Protein AF-A0A167JM22-F1 (afdb_monomer_lite)

Secondary structure (DSSP, 8-state):
---SSSSSS-S-------TTS----------------------HHHHHHHHHHTT--HHHHHHHHHHHHHHHHHHHHHHHHHHHHHHHHHHHHHHHHHHHHHHHHHHHHHHHHHHHHHHHHHHHHHHHHHHHHHHHHHHHHHHHHHHHHHHHHHHHHHHHHHHHHHHHHHHHHHHHHHHHHHHHHHHHHHHHHHHHHHHHHHHHHHHHHHH-

Sequence (212 aa):
MSIALNRLARGSSRFIRSSQLLKCVQHSSTLTSPIRVPMPYFDADRFIAGLGKEGFSAQQAQAVIDALEDVVTESTINVTGSLVSRAEQEDAREFAKLKSEIQITEKRDVEEAKLANERLKSELDKLRKSLQEDIVRSQAGVRLDLNLEKGRIRDELVGHHEKLSATDEKIEGEVLELRRHMKEIKLQILQYMIGTITGAGTLILGYVHFLH

Radius of gyration: 66.11 Å; chains: 1; bounding box: 109×33×204 Å

InterPro domains:
  IPR024461 Coiled-coil domain-containing protein 90-like [PF07798] (42-210)
  IPR024461 Coiled-coil domain-containing protein 90-like [PTHR14360] (40-210)

Organism: Phycomyces blakesleeanus (strain ATCC 8743b / DSM 1359 / FGSC 10004 / NBRC 33097 / NRRL 1555) (NCBI:txid763407)

Foldseek 3Di:
DDDPDPPPPDDDPPPPPVVPPPPDPPPPVPPPPPPPPPPPDDDLVVQLVVVVVVPDDSVRSVVVVVVVCVVVVVVVCVVVVVVVVVVVVVVVVVVVVVVVVVVVVVVVVVVVVVVVVVVVVVVVVVVVVVVVVVVVVVVVVVVVVVVVVVVVVVVVVVVVVVVVVVVVVVVVVVVVVVVVVVVVVVVVVVVVVVVVVVVVVVVVVVVVVVVD

Structure (mmCIF, N/CA/C/O backbone):
data_AF-A0A167JM22-F1
#
_entry.id   AF-A0A167JM22-F1
#
loop_
_atom_site.group_PDB
_atom_site.id
_atom_site.type_symbol
_atom_site.label_atom_id
_atom_site.label_alt_id
_atom_site.label_comp_id
_atom_site.label_asym_id
_atom_site.label_entity_id
_atom_site.label_seq_id
_atom_site.pdbx_PDB_ins_code
_atom_site.Cartn_x
_atom_site.Cartn_y
_atom_site.Cartn_z
_atom_site.occupancy
_atom_site.B_iso_or_equiv
_atom_site.auth_seq_id
_atom_site.auth_comp_id
_atom_site.auth_asym_id
_atom_site.auth_atom_id
_atom_site.pdbx_PDB_model_num
ATOM 1 N N . MET A 1 1 ? -15.271 -21.870 -14.513 1.00 46.56 1 MET A N 1
ATOM 2 C CA . MET A 1 1 ? -14.465 -20.884 -13.755 1.00 46.56 1 MET A CA 1
ATOM 3 C C . MET A 1 1 ? -15.210 -20.347 -12.516 1.00 46.56 1 MET A C 1
ATOM 5 O O . MET A 1 1 ? -15.114 -19.169 -12.222 1.00 46.56 1 MET A O 1
ATOM 9 N N . SER A 1 2 ? -15.903 -21.199 -11.742 1.00 45.16 2 SER A N 1
ATOM 10 C CA . SER A 1 2 ? -16.678 -20.762 -10.558 1.00 45.16 2 SER A CA 1
ATOM 11 C C . SER A 1 2 ? -16.739 -21.851 -9.484 1.00 45.16 2 SER A C 1
ATOM 13 O O . SER A 1 2 ? -17.770 -22.492 -9.341 1.00 45.16 2 SER A O 1
ATOM 15 N N . ILE A 1 3 ? -15.646 -22.113 -8.754 1.00 48.03 3 ILE A N 1
ATOM 16 C CA . ILE A 1 3 ? -15.688 -22.971 -7.539 1.00 48.03 3 ILE A CA 1
ATOM 17 C C . ILE A 1 3 ? -14.869 -22.380 -6.360 1.00 48.03 3 ILE A C 1
ATOM 19 O O . ILE A 1 3 ? -14.908 -22.891 -5.247 1.00 48.03 3 ILE A O 1
ATOM 23 N N . ALA A 1 4 ? -14.196 -21.236 -6.517 1.00 51.62 4 ALA A N 1
ATOM 24 C CA . ALA A 1 4 ? -13.244 -20.735 -5.514 1.00 51.62 4 ALA A CA 1
ATOM 25 C C . ALA A 1 4 ? -13.727 -19.520 -4.690 1.00 51.62 4 ALA A C 1
ATOM 27 O O . ALA A 1 4 ? -12.933 -18.631 -4.410 1.00 51.62 4 ALA A O 1
ATOM 28 N N . LEU A 1 5 ? -15.007 -19.447 -4.295 1.00 47.44 5 LEU A N 1
ATOM 29 C CA . LEU A 1 5 ? -15.523 -18.279 -3.547 1.00 47.44 5 LEU A CA 1
ATOM 30 C C . LEU A 1 5 ? -16.316 -18.589 -2.268 1.00 47.44 5 LEU A C 1
A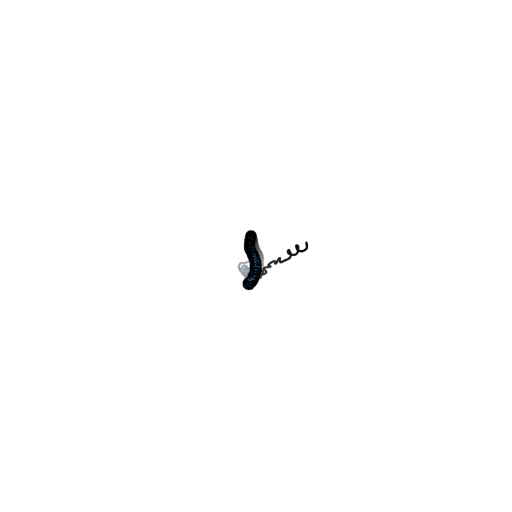TOM 32 O O . LEU A 1 5 ? -16.893 -17.680 -1.689 1.00 47.44 5 LEU A O 1
ATOM 36 N N . ASN A 1 6 ? -16.305 -19.833 -1.768 1.00 45.41 6 ASN A N 1
ATOM 37 C CA . ASN A 1 6 ? -17.090 -20.188 -0.571 1.00 45.41 6 ASN A CA 1
ATOM 38 C C . ASN A 1 6 ? -16.308 -20.878 0.563 1.00 45.41 6 ASN A C 1
ATOM 40 O O . ASN A 1 6 ? -16.885 -21.559 1.408 1.00 45.41 6 ASN A O 1
ATOM 44 N N . ARG A 1 7 ? -14.979 -20.707 0.612 1.00 47.34 7 ARG A N 1
ATOM 45 C CA . ARG A 1 7 ? -14.111 -21.288 1.659 1.00 47.34 7 ARG A CA 1
ATOM 46 C C . ARG A 1 7 ? -13.306 -20.255 2.455 1.00 47.34 7 ARG A C 1
ATOM 48 O O . ARG A 1 7 ? -12.192 -20.543 2.867 1.00 47.34 7 ARG A O 1
ATOM 55 N N . LEU A 1 8 ? -13.875 -19.079 2.728 1.00 44.25 8 LEU A N 1
ATOM 56 C CA . LEU A 1 8 ? -13.258 -18.110 3.649 1.00 44.25 8 LEU A CA 1
ATOM 57 C C . LEU A 1 8 ? -14.240 -17.519 4.679 1.00 44.25 8 LEU A C 1
ATOM 59 O O . LEU A 1 8 ? -14.079 -16.392 5.122 1.00 44.25 8 LEU A O 1
ATOM 63 N N . ALA A 1 9 ? -15.255 -18.291 5.077 1.00 46.94 9 ALA A N 1
ATOM 64 C CA . ALA A 1 9 ? -16.187 -17.937 6.159 1.00 46.94 9 ALA A CA 1
ATOM 65 C C . ALA A 1 9 ? -16.211 -18.986 7.291 1.00 46.94 9 ALA A C 1
ATOM 67 O O . ALA A 1 9 ? -17.193 -19.125 8.014 1.00 46.94 9 ALA A O 1
ATOM 68 N N . ARG A 1 10 ? -15.136 -19.770 7.437 1.00 51.47 10 ARG A N 1
ATOM 69 C CA . ARG A 1 10 ? -14.947 -20.703 8.559 1.00 51.47 10 ARG A CA 1
ATOM 70 C C . ARG A 1 10 ? -13.509 -20.620 9.033 1.00 51.47 10 ARG A C 1
ATOM 72 O O . ARG A 1 10 ? -12.661 -21.403 8.626 1.00 51.47 10 ARG A O 1
ATOM 79 N N . GLY A 1 11 ? -13.231 -19.629 9.861 1.00 42.69 11 GLY A N 1
ATOM 80 C CA . GLY A 1 11 ? -11.904 -19.451 10.417 1.00 42.69 11 GLY A CA 1
ATOM 81 C C . GLY A 1 11 ? -11.941 -18.493 11.583 1.00 42.69 11 GLY A C 1
ATOM 82 O O . GLY A 1 11 ? -11.939 -17.287 11.394 1.00 42.69 11 GLY A O 1
ATOM 83 N N . SER A 1 12 ? -11.906 -19.062 12.785 1.00 47.78 12 SER A N 1
ATOM 84 C CA . SER A 1 12 ? -11.475 -18.376 13.999 1.00 47.78 12 SER A CA 1
ATOM 85 C C . SER A 1 12 ? -12.480 -17.401 14.626 1.00 47.78 12 SER A C 1
ATOM 87 O O . SER A 1 12 ? -12.132 -16.273 14.965 1.00 47.78 12 SER A O 1
ATOM 89 N N . SER A 1 13 ? -13.666 -17.915 14.977 1.00 45.12 13 SER A N 1
ATOM 90 C CA . SER A 1 13 ? -14.293 -17.524 16.248 1.00 45.12 13 SER A CA 1
ATOM 91 C C . SER A 1 13 ? -13.409 -18.056 17.385 1.00 45.12 13 SER A C 1
ATOM 93 O O . SER A 1 13 ? -13.681 -19.081 18.004 1.00 45.12 13 SER A O 1
ATOM 95 N N . ARG A 1 14 ? -12.257 -17.408 17.590 1.00 47.66 14 ARG A N 1
ATOM 96 C CA . ARG A 1 14 ? -11.484 -17.539 18.821 1.00 47.66 14 ARG A CA 1
ATOM 97 C C . ARG A 1 14 ? -12.191 -16.653 19.826 1.00 47.66 14 ARG A C 1
ATOM 99 O O . ARG A 1 14 ? -11.835 -15.502 20.039 1.00 47.66 14 ARG A O 1
ATOM 106 N N . PHE A 1 15 ? -13.250 -17.226 20.384 1.00 44.66 15 PHE A N 1
ATOM 107 C CA . PHE A 1 15 ? -13.799 -16.850 21.668 1.00 44.66 15 PHE A CA 1
ATOM 108 C C . PHE A 1 15 ? -12.612 -16.864 22.636 1.00 44.66 15 PHE A C 1
ATOM 110 O O . PHE A 1 15 ? -12.167 -17.932 23.065 1.00 44.66 15 PHE A O 1
ATOM 117 N N . ILE A 1 16 ? -12.008 -15.698 22.884 1.00 50.78 16 ILE A N 1
ATOM 118 C CA . ILE A 1 16 ? -11.031 -15.539 23.955 1.00 50.78 16 ILE A CA 1
ATOM 119 C C . ILE A 1 16 ? -11.842 -15.680 25.234 1.00 50.78 16 ILE A C 1
ATOM 121 O O . ILE A 1 16 ? -12.366 -14.732 25.808 1.00 50.78 16 ILE A O 1
ATOM 125 N N . ARG A 1 17 ? -11.991 -16.941 25.629 1.00 47.41 17 ARG A N 1
ATOM 126 C CA . ARG A 1 17 ? -12.336 -17.379 26.962 1.00 47.41 17 ARG A CA 1
ATOM 127 C C . ARG A 1 17 ? -11.180 -16.907 27.835 1.00 47.41 17 ARG A C 1
ATOM 129 O O . ARG A 1 17 ? -10.201 -17.621 28.019 1.00 47.41 17 ARG A O 1
ATOM 136 N N . SER A 1 18 ? -11.264 -15.664 28.301 1.00 43.88 18 SER A N 1
ATOM 137 C CA . SER A 1 18 ? -10.379 -15.142 29.336 1.00 43.88 18 SER A CA 1
ATOM 138 C C . SER A 1 18 ? -10.800 -15.789 30.655 1.00 43.88 18 SER A C 1
ATOM 140 O O . SER A 1 18 ? -11.503 -15.225 31.485 1.00 43.88 18 SER A O 1
ATOM 142 N N . SER A 1 19 ? -10.437 -17.061 30.800 1.00 43.75 19 SER A N 1
ATOM 143 C CA . SER A 1 19 ? -10.647 -17.907 31.972 1.00 43.75 19 SER A CA 1
ATOM 144 C C . SER A 1 19 ? -9.675 -17.561 33.106 1.00 43.75 19 SER A C 1
ATOM 146 O O . SER A 1 19 ? -9.097 -18.453 33.719 1.00 43.75 19 SER A O 1
ATOM 148 N N . GLN A 1 20 ? -9.476 -16.271 33.391 1.00 48.22 20 GLN A N 1
ATOM 149 C CA . GLN A 1 20 ? -8.637 -15.808 34.507 1.00 48.22 20 GLN A CA 1
ATOM 150 C C . GLN A 1 20 ? -9.358 -14.929 35.539 1.00 48.22 20 GLN A C 1
ATOM 152 O O . GLN A 1 20 ? -8.731 -14.518 36.510 1.00 48.22 20 GLN A O 1
ATOM 157 N N . LEU A 1 21 ? -10.676 -14.739 35.434 1.00 47.34 21 LEU A N 1
ATOM 158 C CA . LEU A 1 21 ? -11.492 -14.153 36.511 1.00 47.34 21 LEU A CA 1
ATOM 159 C C . LEU A 1 21 ? -12.463 -15.165 37.127 1.00 47.34 21 LEU A C 1
ATOM 161 O O . LEU A 1 21 ? -13.586 -14.848 37.488 1.00 47.34 21 LEU A O 1
ATOM 165 N N . LEU A 1 22 ? -12.003 -16.407 37.275 1.00 42.47 22 LEU A N 1
ATOM 166 C CA . LEU A 1 22 ? -12.600 -17.362 38.206 1.00 42.47 22 LEU A CA 1
ATOM 167 C C . LEU A 1 22 ? -11.536 -17.834 39.203 1.00 42.47 22 LEU A C 1
ATOM 169 O O . LEU A 1 22 ? -11.398 -19.017 39.500 1.00 42.47 22 LEU A O 1
ATOM 173 N N . LYS A 1 23 ? -10.741 -16.893 39.727 1.00 40.12 23 LYS A N 1
ATOM 174 C CA . LYS A 1 23 ? -10.136 -17.102 41.041 1.00 40.12 23 LYS A CA 1
ATOM 175 C C . LYS A 1 23 ? -11.279 -17.019 42.030 1.00 40.12 23 LYS A C 1
ATOM 177 O O . LYS A 1 23 ? -11.715 -15.930 42.375 1.00 40.12 23 LYS A O 1
ATOM 182 N N . CYS A 1 24 ? -11.791 -18.206 42.346 1.00 35.28 24 CYS A N 1
ATOM 183 C CA . CYS A 1 24 ? -12.356 -18.589 43.624 1.00 35.28 24 CYS A CA 1
ATOM 184 C C . CYS A 1 24 ? -12.604 -17.366 44.513 1.00 35.28 24 CYS A C 1
ATOM 186 O O . CYS A 1 24 ? -11.710 -16.938 45.245 1.00 35.28 24 CYS A O 1
ATOM 188 N N . VAL A 1 25 ? -13.819 -16.814 44.455 1.00 43.56 25 VAL A N 1
ATOM 189 C CA . VAL A 1 25 ? -14.390 -16.235 45.666 1.00 43.56 25 VAL A CA 1
ATOM 190 C C . VAL A 1 25 ? -14.487 -17.435 46.594 1.00 43.56 25 VAL A C 1
ATOM 192 O O . VAL A 1 25 ? -15.455 -18.192 46.575 1.00 43.56 25 VAL A O 1
ATOM 195 N N . GLN A 1 26 ? -13.391 -17.684 47.314 1.00 45.62 26 GLN A N 1
ATOM 196 C CA . GLN A 1 26 ? -13.418 -18.413 48.557 1.00 45.62 26 GLN A CA 1
ATOM 197 C C . GLN A 1 26 ? -14.369 -17.591 49.412 1.00 45.62 26 GLN A C 1
ATOM 199 O O . GLN A 1 26 ? -13.971 -16.650 50.093 1.00 45.62 26 GLN A O 1
ATOM 204 N N . HIS A 1 27 ? -15.658 -17.905 49.297 1.00 37.47 27 HIS A N 1
ATOM 205 C CA . HIS A 1 27 ? -16.602 -17.688 50.360 1.00 37.47 27 HIS A CA 1
ATOM 206 C C . HIS A 1 27 ? -16.011 -18.465 51.533 1.00 37.47 27 HIS A C 1
ATOM 208 O O . HIS A 1 27 ? -16.285 -19.652 51.717 1.00 37.47 27 HIS A O 1
ATOM 214 N N . SER A 1 28 ? -15.138 -17.798 52.295 1.00 35.31 28 SER A N 1
ATOM 215 C CA . SER A 1 28 ? -15.021 -18.039 53.719 1.00 35.31 28 SER A CA 1
ATOM 216 C C . SER A 1 28 ? -16.443 -17.922 54.217 1.00 35.31 28 SER A C 1
ATOM 218 O O . SER A 1 28 ? -16.967 -16.835 54.433 1.00 35.31 28 SER A O 1
ATOM 220 N N . SER A 1 29 ? -17.096 -19.075 54.263 1.00 39.06 29 SER A N 1
ATOM 221 C CA . SER A 1 29 ? -18.322 -19.282 54.990 1.00 39.06 29 SER A CA 1
ATOM 222 C C . SER A 1 29 ? -17.884 -19.096 56.430 1.00 39.06 29 SER A C 1
ATOM 224 O O . SER A 1 29 ? -17.472 -20.048 57.090 1.00 39.06 29 SER A O 1
ATOM 226 N N . THR A 1 30 ? -17.818 -17.844 56.881 1.00 36.50 30 THR A N 1
ATOM 227 C CA . THR A 1 30 ? -17.771 -17.545 58.299 1.00 36.50 30 THR A CA 1
ATOM 228 C C . THR A 1 30 ? -19.103 -18.049 58.805 1.00 36.50 30 THR A C 1
ATOM 230 O O . THR A 1 30 ? -20.125 -17.381 58.692 1.00 36.50 30 THR A O 1
ATOM 233 N N . LEU A 1 31 ? -19.089 -19.312 59.229 1.00 38.44 31 LEU A N 1
ATOM 234 C CA . LEU A 1 31 ? -20.071 -19.898 60.110 1.00 38.44 31 LEU A CA 1
ATOM 235 C C . LEU A 1 31 ? -20.250 -18.879 61.230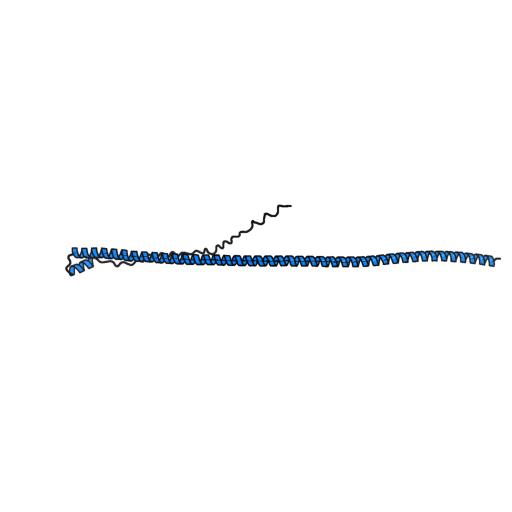 1.00 38.44 31 LEU A C 1
ATOM 237 O O . LEU A 1 31 ? -19.416 -18.798 62.131 1.00 38.44 31 LEU A O 1
ATOM 241 N N . THR A 1 32 ? -21.296 -18.062 61.130 1.00 43.81 32 THR A N 1
ATOM 242 C CA . THR A 1 32 ? -21.836 -17.330 62.264 1.00 43.81 32 THR A CA 1
ATOM 243 C C . THR A 1 32 ? -22.284 -18.413 63.226 1.00 43.81 32 THR A C 1
ATOM 245 O O . THR A 1 32 ? -23.380 -18.961 63.141 1.00 43.81 32 THR A O 1
ATOM 248 N N . SER A 1 33 ? -21.358 -18.828 64.084 1.00 37.25 33 SER A N 1
ATOM 249 C CA . SER A 1 33 ? -21.661 -19.611 65.263 1.00 37.25 33 SER A CA 1
ATOM 250 C C . SER A 1 33 ? -22.739 -18.834 66.013 1.00 37.25 33 SER A C 1
ATOM 252 O O . SER A 1 33 ? -22.506 -17.652 66.293 1.00 37.25 33 SER A O 1
ATOM 254 N N . PRO A 1 34 ? -23.907 -19.437 66.306 1.00 48.53 34 PRO A N 1
ATOM 255 C CA . PRO A 1 34 ? -24.942 -18.742 67.047 1.00 48.53 34 PRO A CA 1
ATOM 256 C C . PRO A 1 34 ? -24.299 -18.251 68.336 1.00 48.53 34 PRO A C 1
ATOM 258 O O . PRO A 1 34 ? -23.621 -19.025 69.020 1.00 48.53 34 PRO A O 1
ATOM 261 N N . ILE A 1 35 ? -24.442 -16.956 68.614 1.00 50.56 35 ILE A N 1
ATOM 262 C CA . ILE A 1 35 ? -23.980 -16.335 69.850 1.00 50.56 35 ILE A CA 1
ATOM 263 C C . ILE A 1 35 ? -24.619 -17.136 70.988 1.00 50.56 35 ILE A C 1
ATOM 265 O O . ILE A 1 35 ? -25.796 -16.970 71.300 1.00 50.56 35 ILE A O 1
ATOM 269 N N . ARG A 1 36 ? -23.866 -18.073 71.576 1.00 51.66 36 ARG A N 1
ATOM 270 C CA . ARG A 1 36 ? -24.275 -18.772 72.790 1.00 51.66 36 ARG A CA 1
ATOM 271 C C . ARG A 1 36 ? -24.086 -17.780 73.916 1.00 51.66 36 ARG A C 1
ATOM 273 O O . ARG A 1 36 ? -23.009 -17.701 74.497 1.00 51.66 36 ARG A O 1
ATOM 280 N N . VAL A 1 37 ? -25.125 -16.998 74.181 1.00 57.34 37 VAL A N 1
ATOM 281 C CA . VAL A 1 37 ? -25.233 -16.248 75.428 1.00 57.34 37 VAL A CA 1
ATOM 282 C C . VAL A 1 37 ? -25.231 -17.300 76.545 1.00 57.34 37 VAL A C 1
ATOM 284 O O . VAL A 1 37 ? -26.117 -18.159 76.546 1.00 57.34 37 VAL A O 1
ATOM 287 N N . PRO A 1 38 ? -24.231 -17.336 77.445 1.00 54.31 38 PRO A N 1
ATOM 288 C CA . PRO A 1 38 ? -24.264 -18.242 78.584 1.00 54.31 38 PRO A CA 1
ATOM 289 C C . PRO A 1 38 ? -25.442 -17.813 79.458 1.00 54.31 38 PRO A C 1
ATOM 291 O O . PRO A 1 38 ? -25.384 -16.763 80.095 1.00 54.31 38 PRO A O 1
ATOM 294 N N . MET A 1 39 ? -26.541 -18.569 79.427 1.00 59.47 39 MET A N 1
ATOM 295 C CA . MET A 1 39 ? -27.694 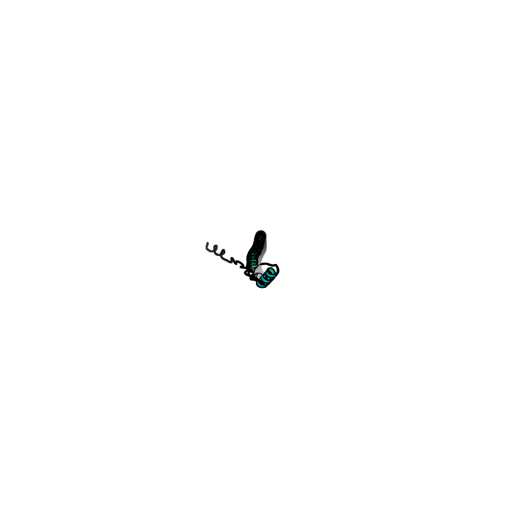-18.269 80.270 1.00 59.47 39 MET A CA 1
ATOM 296 C C . MET A 1 39 ? -27.283 -18.486 81.732 1.00 59.47 39 MET A C 1
ATOM 298 O O . MET A 1 39 ? -26.819 -19.580 82.067 1.00 59.47 39 MET A O 1
ATOM 302 N N . PRO A 1 40 ? -27.392 -17.465 82.599 1.00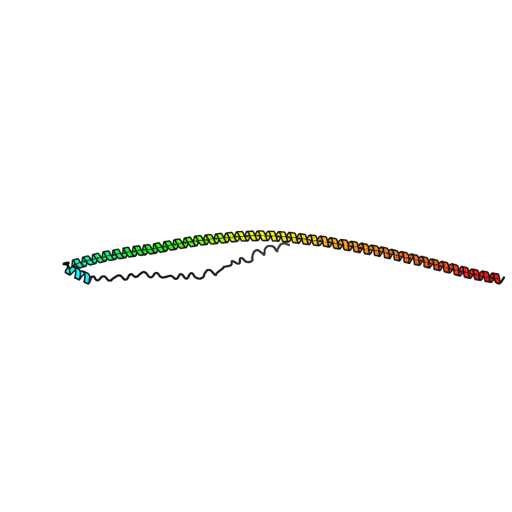 61.56 40 PRO A N 1
ATOM 303 C CA . PRO A 1 40 ? -27.111 -17.628 84.016 1.00 61.56 40 PRO A CA 1
ATOM 304 C C . PRO A 1 40 ? -28.070 -18.671 84.601 1.00 61.56 40 PRO A C 1
ATOM 306 O O . PRO A 1 40 ? -29.283 -18.581 84.432 1.00 61.56 40 PRO A O 1
ATOM 309 N N . TYR A 1 41 ? -27.507 -19.685 85.256 1.00 69.25 41 TYR A N 1
ATOM 310 C CA . TYR A 1 41 ? -28.248 -20.767 85.899 1.00 69.25 41 TYR A CA 1
ATOM 311 C C . TYR A 1 41 ? -29.095 -20.198 87.047 1.00 69.25 41 TYR A C 1
ATOM 313 O O . TYR A 1 41 ? -28.544 -19.654 88.007 1.00 69.25 41 TYR A O 1
ATOM 321 N N . PHE A 1 42 ? -30.422 -20.272 86.925 1.00 76.94 42 PHE A N 1
ATOM 322 C CA . PHE A 1 42 ? -31.341 -19.825 87.969 1.00 76.94 42 PHE A CA 1
ATOM 323 C C . PHE A 1 42 ? -31.421 -20.886 89.074 1.00 76.94 42 PHE A C 1
ATOM 325 O O . PHE A 1 42 ? -31.797 -22.028 88.827 1.00 76.94 42 PHE A O 1
ATOM 332 N N . ASP A 1 43 ? -31.035 -20.511 90.292 1.00 80.38 43 ASP A N 1
ATOM 333 C CA . ASP A 1 43 ? -31.029 -21.393 91.462 1.00 80.38 43 ASP A CA 1
ATOM 334 C C . ASP A 1 43 ? -32.374 -21.290 92.202 1.00 80.38 43 ASP A C 1
ATOM 336 O O . ASP A 1 43 ? -32.580 -20.401 93.039 1.00 80.38 43 ASP A O 1
ATOM 340 N N . ALA A 1 44 ? -33.309 -22.174 91.838 1.00 80.56 44 ALA A N 1
ATOM 341 C CA . ALA A 1 44 ? -34.667 -22.205 92.379 1.00 80.56 44 ALA A CA 1
ATOM 342 C C . ALA A 1 44 ? -34.682 -22.470 93.894 1.00 80.56 44 ALA A C 1
ATOM 344 O O . ALA A 1 44 ? -35.385 -21.783 94.635 1.00 80.56 44 ALA A O 1
ATOM 345 N N . ASP A 1 45 ? -33.843 -23.385 94.382 1.00 81.88 45 ASP A N 1
ATOM 346 C CA . ASP A 1 45 ? -33.828 -23.804 95.789 1.00 81.88 45 ASP A CA 1
ATOM 347 C C . ASP A 1 45 ? -33.439 -22.655 96.726 1.00 81.88 45 ASP A C 1
ATOM 349 O O . ASP A 1 45 ? -34.041 -22.445 97.788 1.00 81.88 45 ASP A O 1
ATOM 353 N N . ARG A 1 46 ? -32.463 -21.843 96.309 1.00 82.38 46 ARG A N 1
ATOM 354 C CA . ARG A 1 46 ? -32.062 -20.640 97.044 1.00 82.38 46 ARG A CA 1
ATOM 355 C C . ARG A 1 46 ? -33.172 -19.584 97.073 1.00 82.38 46 ARG A C 1
ATOM 357 O O . ARG A 1 46 ? -33.294 -18.862 98.067 1.00 82.38 46 ARG A O 1
ATOM 364 N N . PHE A 1 47 ? -33.972 -19.486 96.014 1.00 82.12 47 PHE A N 1
ATOM 365 C CA . PHE A 1 47 ? -35.083 -18.538 95.919 1.00 82.12 47 PHE A CA 1
ATOM 366 C C . PHE A 1 47 ? -36.265 -18.956 96.809 1.00 82.12 47 PHE A C 1
ATOM 368 O O . PHE A 1 47 ? -36.787 -18.127 97.559 1.00 82.12 47 PHE A O 1
ATOM 375 N N . ILE A 1 48 ? -36.601 -20.253 96.839 1.00 84.62 48 ILE A N 1
ATOM 376 C CA . ILE A 1 48 ? -37.607 -20.831 97.753 1.00 84.62 48 ILE A CA 1
ATOM 377 C C . ILE A 1 48 ? -37.208 -20.586 99.211 1.00 84.62 48 ILE A C 1
ATOM 379 O O . ILE A 1 48 ? -38.020 -20.127 100.016 1.00 84.62 48 ILE A O 1
ATOM 383 N N . ALA A 1 49 ? -35.941 -20.841 99.555 1.00 82.38 49 ALA A N 1
ATOM 384 C CA . ALA A 1 49 ? -35.429 -20.636 100.909 1.00 82.38 49 ALA A CA 1
ATOM 385 C C . ALA A 1 49 ? -35.469 -19.160 101.352 1.00 82.38 49 ALA A C 1
ATOM 387 O O . ALA A 1 49 ? -35.625 -18.877 102.542 1.00 82.38 49 ALA A O 1
ATOM 388 N N . GLY A 1 50 ? -35.330 -18.216 100.415 1.00 82.75 50 GLY A N 1
ATOM 389 C CA . GLY A 1 50 ? -35.497 -16.783 100.664 1.00 82.75 50 GLY A CA 1
ATOM 390 C C . GLY A 1 50 ? -36.955 -16.397 100.916 1.00 82.75 50 GLY A C 1
ATOM 391 O O . GLY A 1 50 ? -37.250 -15.755 101.921 1.00 82.75 50 GLY A O 1
ATOM 392 N N . LEU A 1 51 ? -37.875 -16.855 100.063 1.00 81.69 51 LEU A N 1
ATOM 393 C CA . LEU A 1 51 ? -39.317 -16.605 100.197 1.00 81.69 51 LEU A CA 1
ATOM 394 C C . LEU A 1 51 ? -39.901 -17.198 101.487 1.00 81.69 51 LEU A C 1
ATOM 396 O O . LEU A 1 51 ? -40.751 -16.581 102.127 1.00 81.69 51 LEU A O 1
ATOM 400 N N . GLY A 1 52 ? -39.394 -18.354 101.921 1.00 81.12 52 GLY A N 1
ATOM 401 C CA . GLY A 1 52 ? -39.776 -18.957 103.198 1.00 81.12 52 GLY A CA 1
ATOM 402 C C . GLY A 1 52 ? -39.410 -18.101 104.419 1.00 81.12 52 GLY A C 1
ATOM 403 O O . GLY A 1 52 ? -40.126 -18.125 105.417 1.00 81.12 52 GLY A O 1
ATOM 404 N N . LYS A 1 53 ? -38.337 -17.296 104.346 1.00 83.44 53 LYS A N 1
ATOM 405 C CA . LYS A 1 53 ? -37.963 -16.348 105.417 1.00 83.44 53 LYS A CA 1
ATOM 406 C C . LYS A 1 53 ? -38.870 -15.117 105.470 1.00 83.44 53 LYS A C 1
ATOM 408 O O . LYS A 1 53 ? -39.018 -14.533 106.536 1.00 83.44 53 LYS A O 1
ATOM 413 N N . GLU A 1 54 ? -39.493 -14.770 104.349 1.00 81.69 54 GLU A N 1
ATOM 414 C CA . GLU A 1 54 ? -40.454 -13.667 104.203 1.00 81.69 54 GLU A CA 1
ATOM 415 C C . GLU A 1 54 ? -41.909 -14.105 104.487 1.00 81.69 54 GLU A C 1
ATOM 417 O O . GLU A 1 54 ? -42.849 -13.341 104.282 1.00 81.69 54 GLU A O 1
ATOM 422 N N . GLY A 1 55 ? -42.120 -15.335 104.982 1.00 81.56 55 GLY A N 1
ATOM 423 C CA . GLY A 1 55 ? -43.426 -15.817 105.452 1.00 81.56 55 GLY A CA 1
ATOM 424 C C . GLY A 1 55 ? -44.284 -16.546 104.411 1.00 81.56 55 GLY A C 1
ATOM 425 O O . GLY A 1 55 ? -45.451 -16.828 10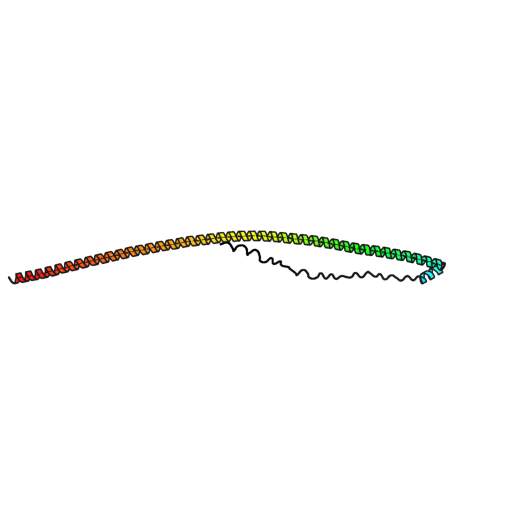4.685 1.00 81.56 55 GLY A O 1
ATOM 426 N N . PHE A 1 56 ? -43.735 -16.886 103.241 1.00 82.19 56 PHE A N 1
ATOM 427 C CA . PHE A 1 56 ? -44.442 -17.678 102.229 1.00 82.19 56 PHE A CA 1
ATOM 428 C C . PHE A 1 56 ? -44.418 -19.176 102.565 1.00 82.19 56 PHE A C 1
ATOM 430 O O . PHE A 1 56 ? -43.399 -19.719 102.995 1.00 82.19 56 PHE A O 1
ATOM 437 N N . SER A 1 57 ? -45.530 -19.878 102.318 1.00 83.62 57 SER A N 1
ATOM 438 C CA . SER A 1 57 ? -45.535 -21.347 102.368 1.00 83.62 57 SER A CA 1
ATOM 439 C C . SER A 1 57 ? -44.748 -21.934 101.191 1.00 83.62 57 SER A C 1
ATOM 441 O O . SER A 1 57 ? -44.682 -21.334 100.117 1.00 83.62 57 SER A O 1
ATOM 443 N N . ALA A 1 58 ? -44.189 -23.137 101.356 1.00 80.31 58 ALA A N 1
ATOM 444 C CA . ALA A 1 58 ? -43.406 -23.799 100.306 1.00 80.31 58 ALA A CA 1
ATOM 445 C C . ALA A 1 58 ? -44.178 -23.940 98.975 1.00 80.31 58 ALA A C 1
ATOM 447 O O . ALA A 1 58 ? -43.598 -23.773 97.908 1.00 80.31 58 ALA A O 1
ATOM 448 N N . GLN A 1 59 ? -45.497 -24.167 99.036 1.00 81.81 59 GLN A N 1
ATOM 449 C CA . GLN A 1 59 ? -46.358 -24.239 97.847 1.00 81.81 59 GLN A CA 1
ATOM 450 C C . GLN A 1 59 ? -46.517 -22.885 97.145 1.00 81.81 59 GLN A C 1
ATOM 452 O O . GLN A 1 59 ? -46.533 -22.827 95.920 1.00 81.81 59 GLN A O 1
ATOM 457 N N . GLN A 1 60 ? -46.611 -21.790 97.904 1.00 83.94 60 GLN A N 1
ATOM 458 C CA . GLN A 1 60 ? -46.697 -20.444 97.333 1.00 83.94 60 GLN A CA 1
ATOM 459 C C . GLN A 1 60 ? -45.360 -20.005 96.730 1.00 83.94 60 GLN A C 1
ATOM 461 O O . GLN A 1 60 ? -45.350 -19.392 95.669 1.00 83.94 60 GLN A O 1
ATOM 466 N N . ALA A 1 61 ? -44.239 -20.340 97.375 1.00 84.31 61 ALA A N 1
ATOM 467 C CA . ALA A 1 61 ? -42.910 -20.035 96.854 1.00 84.31 61 ALA A CA 1
ATOM 468 C C . ALA A 1 61 ? -42.614 -20.787 95.544 1.00 84.31 61 ALA A C 1
ATOM 470 O O . ALA A 1 61 ? -42.071 -20.189 94.619 1.00 84.31 61 ALA A O 1
ATOM 471 N N . GLN A 1 62 ? -43.038 -22.052 95.441 1.00 83.81 62 GLN A N 1
ATOM 472 C CA . GLN A 1 62 ? -42.945 -22.830 94.203 1.00 83.81 62 GLN A CA 1
ATOM 473 C C . GLN A 1 62 ? -43.778 -22.203 93.078 1.00 83.81 62 GLN A C 1
ATOM 475 O O . GLN A 1 62 ? -43.254 -21.952 92.002 1.00 83.81 62 GLN A O 1
ATOM 480 N N . ALA A 1 63 ? -45.040 -21.854 93.348 1.00 85.81 63 ALA A N 1
ATOM 481 C CA . ALA A 1 63 ? -45.918 -21.252 92.343 1.00 85.81 63 ALA A CA 1
ATOM 482 C C . ALA A 1 63 ? -45.385 -19.913 91.793 1.00 85.81 63 ALA A C 1
ATOM 484 O O . ALA A 1 63 ? -45.607 -19.582 90.631 1.00 85.81 63 ALA A O 1
ATOM 485 N N . VAL A 1 64 ? -44.674 -19.136 92.619 1.00 85.25 64 VAL A N 1
ATOM 486 C CA . VAL A 1 64 ? -44.017 -17.891 92.185 1.00 85.25 64 VAL A CA 1
ATOM 487 C C . VAL A 1 64 ? -42.824 -18.174 91.272 1.00 85.25 64 VAL A C 1
ATOM 489 O O . VAL A 1 64 ? -42.609 -17.424 90.323 1.00 85.25 64 VAL A O 1
ATOM 492 N N . ILE A 1 65 ? -42.055 -19.231 91.541 1.00 87.44 65 ILE A N 1
ATOM 493 C CA . ILE A 1 65 ? -40.929 -19.635 90.689 1.00 87.44 65 ILE A CA 1
ATOM 494 C C . ILE A 1 65 ? -41.428 -20.156 89.352 1.00 87.44 65 ILE A C 1
ATOM 496 O O . ILE A 1 65 ? -40.915 -19.708 88.333 1.00 87.44 65 ILE A O 1
ATOM 500 N N . ASP A 1 66 ? -42.451 -21.010 89.356 1.00 85.44 66 ASP A N 1
ATOM 501 C CA . ASP A 1 66 ? -43.046 -21.549 88.132 1.00 85.44 66 ASP A CA 1
ATOM 502 C C . ASP A 1 66 ? -43.559 -20.398 87.239 1.00 85.44 66 ASP A C 1
ATOM 504 O O . ASP A 1 66 ? -43.257 -20.331 86.050 1.00 85.44 66 ASP A O 1
ATOM 508 N N . ALA A 1 67 ? -44.231 -19.401 87.830 1.00 87.00 67 ALA A N 1
ATOM 509 C CA . ALA A 1 67 ? -44.667 -18.206 87.104 1.00 87.00 67 ALA A CA 1
ATOM 510 C C . ALA A 1 67 ? -43.497 -17.350 86.576 1.00 87.00 67 ALA A C 1
ATOM 512 O O . ALA A 1 67 ? -43.609 -16.724 85.521 1.00 87.00 67 ALA A O 1
ATOM 513 N N . LEU A 1 68 ? -42.373 -17.288 87.297 1.00 85.69 68 LEU A N 1
ATOM 514 C CA . LEU A 1 68 ? -41.175 -16.580 86.841 1.00 85.69 68 LEU A CA 1
ATOM 515 C C . LEU A 1 68 ? -40.476 -17.325 85.701 1.00 85.69 68 LEU A C 1
ATOM 517 O O . LEU A 1 68 ? -39.986 -16.684 84.775 1.00 85.69 68 LEU A O 1
ATOM 521 N N . GLU A 1 69 ? -40.425 -18.654 85.768 1.00 86.44 69 GLU A N 1
ATOM 522 C CA . GLU A 1 69 ? -39.860 -19.512 84.730 1.00 86.44 69 GLU A CA 1
ATOM 523 C C . GLU A 1 69 ? -40.641 -19.365 83.423 1.00 86.44 69 GLU A C 1
ATOM 525 O O . GLU A 1 69 ? -40.025 -19.176 82.370 1.00 86.44 69 GLU A O 1
ATOM 530 N N . ASP A 1 70 ? -41.972 -19.322 83.494 1.00 87.00 70 ASP A N 1
ATOM 531 C CA . ASP A 1 70 ? -42.833 -19.068 82.338 1.00 87.00 70 ASP A CA 1
ATOM 532 C C . ASP A 1 70 ? -42.541 -17.697 81.705 1.00 87.00 70 ASP A C 1
ATOM 534 O O . ASP A 1 70 ? -42.288 -17.604 80.501 1.00 87.00 70 ASP A O 1
ATOM 538 N N . VAL A 1 71 ? -42.476 -16.628 82.509 1.00 88.06 71 VAL A N 1
ATOM 539 C CA . VAL A 1 71 ? -42.211 -15.261 82.017 1.00 88.06 71 VAL A CA 1
ATOM 540 C C . VAL A 1 71 ? -40.792 -15.112 81.459 1.00 88.06 71 VAL A C 1
ATOM 542 O O . VAL A 1 71 ? -40.583 -14.434 80.450 1.00 88.06 71 VAL A O 1
ATOM 545 N N . VAL A 1 72 ? -39.788 -15.725 82.092 1.00 85.94 72 VAL A N 1
ATOM 546 C CA . VAL A 1 72 ? -38.396 -15.692 81.615 1.00 85.94 72 VAL A CA 1
ATOM 547 C C . VAL A 1 72 ? -38.250 -16.495 80.327 1.00 85.94 72 VAL A C 1
ATOM 549 O O . VAL A 1 72 ? -37.558 -16.046 79.409 1.00 85.94 72 VAL A O 1
ATOM 552 N N . THR A 1 73 ? -38.920 -17.641 80.226 1.00 85.06 73 THR A N 1
ATOM 553 C CA . THR A 1 73 ? -38.938 -18.461 79.012 1.00 85.06 73 THR A CA 1
ATOM 554 C C . THR A 1 73 ? -39.613 -17.704 77.870 1.00 85.06 73 THR A C 1
ATOM 556 O O . THR A 1 73 ? -39.035 -17.592 76.788 1.00 85.06 73 THR A O 1
ATOM 559 N N . GLU A 1 74 ? -40.768 -17.085 78.122 1.00 86.81 74 GLU A N 1
ATOM 560 C CA . GLU A 1 74 ? -41.478 -16.246 77.152 1.00 86.81 74 GLU A CA 1
ATOM 561 C C . GLU A 1 74 ? -40.631 -15.040 76.710 1.00 86.81 74 GLU A C 1
ATOM 563 O O . GLU A 1 74 ? -40.469 -14.791 75.514 1.00 86.81 74 GLU A O 1
ATOM 568 N N . SER A 1 75 ? -40.011 -14.329 77.657 1.00 85.62 75 SER A N 1
ATOM 569 C CA . SER A 1 75 ? -39.133 -13.185 77.384 1.00 85.62 75 SER A CA 1
ATOM 570 C C . SER A 1 75 ? -37.901 -13.583 76.568 1.00 85.62 75 SER A C 1
ATOM 572 O O . SER A 1 75 ? -37.556 -12.909 75.596 1.00 85.62 75 SER A O 1
ATOM 574 N N . THR A 1 76 ? -37.264 -14.710 76.899 1.00 82.81 76 THR A N 1
ATOM 575 C CA . THR A 1 76 ? -36.086 -15.211 76.174 1.00 82.81 76 THR A CA 1
ATOM 576 C C . THR A 1 76 ? -36.457 -15.599 74.745 1.00 82.81 76 THR A C 1
ATOM 578 O O . THR A 1 76 ? -35.785 -15.173 73.807 1.00 82.81 76 THR A O 1
ATOM 581 N N . ILE A 1 77 ? -37.560 -16.331 74.552 1.00 83.38 77 ILE A N 1
ATOM 582 C CA . ILE A 1 77 ? -38.054 -16.704 73.218 1.00 83.38 77 ILE A CA 1
ATOM 583 C C . ILE A 1 77 ? -38.383 -15.452 72.397 1.00 83.38 77 ILE A C 1
ATOM 585 O O . ILE A 1 77 ? -37.996 -15.362 71.231 1.00 83.38 77 ILE A O 1
ATOM 589 N N . ASN A 1 78 ? -39.039 -14.461 72.999 1.00 86.19 78 ASN A N 1
ATOM 590 C CA . ASN A 1 78 ? -39.425 -13.230 72.317 1.00 86.19 78 ASN A CA 1
ATOM 591 C C . ASN A 1 78 ? -38.207 -12.362 71.940 1.00 86.19 78 ASN A C 1
ATOM 593 O O . ASN A 1 78 ? -38.078 -11.909 70.800 1.00 86.19 78 ASN A O 1
ATOM 597 N N . VAL A 1 79 ? -37.262 -12.169 72.867 1.00 81.62 79 VAL A N 1
ATOM 598 C CA . VAL A 1 79 ? -36.033 -11.399 72.620 1.00 81.62 79 VAL A CA 1
ATOM 599 C C . VAL A 1 79 ? -35.160 -12.101 71.581 1.00 81.62 79 VAL A C 1
ATOM 601 O O . VAL A 1 79 ? -34.764 -11.464 70.605 1.00 81.62 79 VAL A O 1
ATOM 604 N N . THR A 1 80 ? -34.901 -13.405 71.717 1.00 78.00 80 THR A N 1
ATOM 605 C CA . THR A 1 80 ? -34.097 -14.156 70.740 1.00 78.00 80 THR A CA 1
ATOM 606 C C . THR A 1 80 ? -34.782 -14.223 69.375 1.00 78.00 80 THR A C 1
ATOM 608 O O . THR A 1 80 ? -34.120 -13.991 68.366 1.00 78.00 80 THR A O 1
ATOM 611 N N . GLY A 1 81 ? -36.099 -14.439 69.315 1.00 76.19 81 GLY A N 1
ATOM 612 C CA . GLY A 1 81 ? -36.856 -14.429 68.060 1.00 76.19 81 GLY A CA 1
ATOM 613 C C . GLY A 1 81 ? -36.793 -13.080 67.339 1.00 76.19 81 GLY A C 1
ATOM 614 O O . GLY A 1 81 ? -36.546 -13.029 66.134 1.00 76.19 81 GLY A O 1
ATOM 615 N N . SER A 1 82 ? -36.929 -11.972 68.076 1.00 74.75 82 SER A N 1
ATOM 616 C CA . SER A 1 82 ? -36.837 -10.623 67.498 1.00 74.75 82 SER A CA 1
ATOM 617 C C . SER A 1 82 ? -35.426 -10.267 67.007 1.00 74.75 82 SER A C 1
ATOM 619 O O . SER A 1 82 ? -35.285 -9.604 65.978 1.00 74.75 82 SER A O 1
ATOM 621 N N . LEU A 1 83 ? -34.378 -10.727 67.701 1.00 75.88 83 LEU A N 1
ATOM 622 C CA . LEU A 1 83 ? -32.982 -10.509 67.311 1.00 75.88 83 LEU A CA 1
ATOM 623 C C . LEU A 1 83 ? -32.593 -11.340 66.086 1.00 75.88 83 LEU A C 1
ATOM 625 O O . LEU A 1 83 ? -31.972 -10.805 65.172 1.00 75.88 83 LEU A O 1
ATOM 629 N N . VAL A 1 84 ? -32.994 -12.614 66.037 1.00 71.06 84 VAL A N 1
ATOM 630 C CA . VAL A 1 84 ? -32.757 -13.492 64.879 1.00 71.06 84 VAL A CA 1
ATOM 631 C C . VAL A 1 84 ? -33.483 -12.948 63.651 1.00 71.06 84 VAL A C 1
ATOM 633 O O . VAL A 1 84 ? -32.874 -12.804 62.596 1.00 71.06 84 VAL A O 1
ATOM 636 N N . SER A 1 85 ? -34.739 -12.524 63.809 1.00 75.69 85 SER A N 1
ATOM 637 C CA . SER A 1 85 ? -35.506 -11.911 62.721 1.00 75.69 85 SER A CA 1
ATOM 638 C C . SER A 1 85 ? -34.863 -10.623 62.191 1.00 75.69 85 SER A C 1
ATOM 640 O O . SER A 1 85 ? -34.843 -10.394 60.982 1.00 75.69 85 SER A O 1
ATOM 642 N N . ARG A 1 86 ? -34.299 -9.783 63.072 1.00 73.00 86 ARG A N 1
ATOM 643 C CA . ARG A 1 86 ? -33.574 -8.568 62.667 1.00 73.00 86 ARG A CA 1
ATOM 644 C C . ARG A 1 86 ? -32.261 -8.870 61.953 1.00 73.00 86 ARG A C 1
ATOM 646 O O . ARG A 1 86 ? -31.993 -8.220 60.949 1.00 73.00 86 ARG A O 1
ATOM 653 N N . ALA A 1 87 ? -31.487 -9.842 62.432 1.00 74.44 87 ALA A N 1
ATOM 654 C CA . ALA A 1 87 ? -30.239 -10.252 61.791 1.00 74.44 87 ALA A CA 1
ATOM 655 C C . ALA A 1 87 ? -30.491 -10.800 60.375 1.00 74.44 87 ALA A C 1
ATOM 657 O O . ALA A 1 87 ? -29.887 -10.331 59.417 1.00 74.44 87 ALA A O 1
ATOM 658 N N . GLU A 1 88 ? -31.477 -11.690 60.213 1.00 76.81 88 GLU A N 1
ATOM 659 C CA . GLU A 1 88 ? -31.889 -12.191 58.892 1.00 76.81 88 GLU A CA 1
ATOM 660 C C . GLU A 1 88 ? -32.379 -11.059 57.969 1.00 76.81 88 GLU A C 1
ATOM 662 O O . GLU A 1 88 ? -32.156 -11.079 56.756 1.00 76.81 88 GLU A O 1
ATOM 667 N N . GLN A 1 89 ? -33.037 -10.041 58.534 1.00 76.38 89 GLN A N 1
ATOM 668 C CA . GLN A 1 89 ? -33.515 -8.884 57.782 1.00 76.38 89 GLN A CA 1
ATOM 669 C C . GLN A 1 89 ? -32.384 -7.927 57.367 1.00 76.38 89 GLN A C 1
ATOM 671 O O . GLN A 1 89 ? -32.473 -7.326 56.293 1.00 76.38 89 GLN A O 1
ATOM 676 N N . GLU A 1 90 ? -31.338 -7.766 58.181 1.00 78.69 90 GLU A N 1
ATOM 677 C CA . GLU A 1 90 ? -30.130 -7.011 57.825 1.00 78.69 90 GLU A CA 1
ATOM 678 C C . GLU A 1 90 ? -29.331 -7.730 56.732 1.00 78.69 90 GLU A C 1
ATOM 680 O O . GLU A 1 90 ? -29.059 -7.119 55.696 1.00 78.69 90 GLU A O 1
ATOM 685 N N . ASP A 1 91 ? -29.106 -9.039 56.867 1.00 81.38 91 ASP A N 1
ATOM 686 C CA . ASP A 1 91 ? -28.431 -9.860 55.853 1.00 81.38 91 ASP A CA 1
ATOM 687 C C . ASP A 1 91 ? -29.163 -9.809 54.498 1.00 81.38 91 ASP A C 1
ATOM 689 O O . ASP A 1 91 ? -28.557 -9.641 53.433 1.00 81.38 91 ASP A O 1
ATOM 693 N N . ALA A 1 92 ? -30.500 -9.875 54.513 1.00 82.38 92 ALA A N 1
ATOM 694 C CA . ALA A 1 92 ? -31.313 -9.756 53.304 1.00 82.38 92 ALA A CA 1
ATOM 695 C C . ALA A 1 92 ? -31.196 -8.370 52.639 1.00 82.38 92 ALA A C 1
ATOM 697 O O . ALA A 1 92 ? -31.210 -8.265 51.406 1.00 82.38 92 ALA A O 1
ATOM 698 N N . ARG A 1 93 ? -31.070 -7.296 53.433 1.00 85.31 93 ARG A N 1
ATOM 699 C CA . ARG A 1 93 ? -30.869 -5.928 52.923 1.00 85.31 93 ARG A CA 1
ATOM 700 C C . ARG A 1 93 ? -29.487 -5.760 52.307 1.00 85.31 93 ARG A C 1
ATOM 702 O O . ARG A 1 93 ? -29.378 -5.157 51.237 1.00 85.31 93 ARG A O 1
ATOM 709 N N . GLU A 1 94 ? -28.452 -6.299 52.941 1.00 85.56 94 GLU A N 1
ATOM 710 C CA . GLU A 1 94 ? -27.089 -6.274 52.410 1.00 85.56 94 GLU A CA 1
ATOM 711 C C . GLU A 1 94 ? -26.983 -7.050 51.098 1.00 85.56 94 GLU A C 1
ATOM 713 O O . GLU A 1 94 ? -26.439 -6.535 50.119 1.00 85.56 94 GLU A O 1
ATOM 718 N N . PHE A 1 95 ? -27.604 -8.229 51.019 1.00 90.38 95 PHE A N 1
ATOM 719 C CA . PHE A 1 95 ? -27.662 -9.003 49.783 1.00 90.38 95 PHE A CA 1
ATOM 720 C C . PHE A 1 95 ? -28.394 -8.253 48.659 1.00 90.38 95 PHE A C 1
ATOM 722 O O . PHE A 1 95 ? -27.937 -8.232 47.513 1.00 90.38 95 PHE A O 1
ATOM 729 N N . ALA A 1 96 ? -29.512 -7.588 48.971 1.00 91.44 96 ALA A N 1
ATOM 730 C CA . ALA A 1 96 ? -30.241 -6.773 48.000 1.00 91.44 96 ALA A CA 1
ATOM 731 C C . ALA A 1 96 ? -29.410 -5.577 47.499 1.00 91.44 96 ALA A C 1
ATOM 733 O O . ALA A 1 96 ? -29.448 -5.257 46.306 1.00 91.44 96 ALA A O 1
ATOM 734 N N . LYS A 1 97 ? -28.633 -4.942 48.385 1.00 93.38 97 LYS A N 1
ATOM 735 C CA . LYS A 1 97 ? -27.707 -3.857 48.034 1.00 93.38 97 LYS A CA 1
ATOM 736 C C . LYS A 1 97 ? -26.562 -4.358 47.153 1.00 93.38 97 LYS A C 1
ATOM 738 O O . LYS A 1 97 ? -26.311 -3.773 46.106 1.00 93.38 97 LYS A O 1
ATOM 743 N N . LEU A 1 98 ? -25.919 -5.465 47.520 1.00 94.06 98 LEU A N 1
ATOM 744 C CA . LEU A 1 98 ? -24.833 -6.045 46.730 1.00 94.06 98 LEU A CA 1
ATOM 745 C C . LEU A 1 98 ? -25.322 -6.453 45.334 1.00 94.06 98 LEU A C 1
ATOM 747 O O . LEU A 1 98 ? -24.669 -6.185 44.329 1.00 94.06 98 LEU A O 1
ATOM 751 N N . LYS A 1 99 ? -26.520 -7.038 45.250 1.00 95.12 99 LYS A N 1
ATOM 752 C CA . LYS A 1 99 ? -27.147 -7.395 43.976 1.00 95.12 99 LYS A CA 1
ATOM 753 C C . LYS A 1 99 ? -27.397 -6.175 43.086 1.00 95.12 99 LYS A C 1
ATOM 755 O O . LYS A 1 99 ? -27.192 -6.267 41.876 1.00 95.12 99 LYS A O 1
ATOM 760 N N . SER A 1 100 ? -27.852 -5.052 43.647 1.00 95.25 100 SER A N 1
ATOM 761 C CA . SER A 1 100 ? -28.088 -3.836 42.859 1.00 95.25 100 SER A CA 1
ATOM 762 C C . SER A 1 100 ? -26.777 -3.205 42.386 1.00 95.25 100 SER A C 1
ATOM 764 O O . SER A 1 100 ? -26.683 -2.800 41.229 1.00 95.25 100 SER A O 1
ATOM 766 N N . GLU A 1 101 ? -25.746 -3.208 43.228 1.00 95.62 101 GLU A N 1
ATOM 767 C CA . GLU A 1 101 ? -24.406 -2.727 42.887 1.00 95.62 101 GLU A CA 1
ATOM 768 C C . GLU A 1 101 ? -23.757 -3.562 41.774 1.00 95.62 101 GLU A C 1
ATOM 770 O O . GLU A 1 101 ? -23.239 -3.002 40.803 1.00 95.62 101 GLU A O 1
ATOM 775 N N . ILE A 1 102 ? -23.877 -4.893 41.844 1.00 96.44 102 ILE A N 1
ATOM 776 C CA . ILE A 1 102 ? -23.445 -5.800 40.772 1.00 96.44 102 ILE A CA 1
ATOM 777 C C . ILE A 1 102 ? -24.198 -5.487 39.477 1.00 96.44 102 ILE A C 1
ATOM 779 O O . ILE A 1 102 ? -23.566 -5.281 38.447 1.00 96.44 102 ILE A O 1
ATOM 783 N N . GLN A 1 103 ? -25.529 -5.368 39.514 1.00 95.75 103 GLN A N 1
ATOM 784 C CA . GLN A 1 103 ? -26.312 -5.069 38.309 1.00 95.75 103 GLN A CA 1
ATOM 785 C C . GLN A 1 103 ? -25.959 -3.719 37.676 1.00 95.75 103 GLN A C 1
ATOM 787 O O . GLN A 1 103 ? -25.994 -3.584 36.453 1.00 95.75 103 GLN A O 1
ATOM 792 N N . ILE A 1 104 ? -25.661 -2.701 38.485 1.00 96.25 104 ILE A N 1
ATOM 793 C CA . ILE A 1 104 ? -25.241 -1.386 37.986 1.00 96.25 104 ILE A CA 1
ATOM 794 C C . ILE A 1 104 ? -23.863 -1.487 37.331 1.00 96.25 104 ILE A C 1
ATOM 796 O O . ILE A 1 104 ? -23.661 -0.931 36.251 1.00 96.25 104 ILE A O 1
ATOM 800 N N . THR A 1 105 ? -22.938 -2.207 37.962 1.00 96.38 105 THR A N 1
ATOM 801 C CA . THR A 1 105 ? -21.578 -2.395 37.448 1.00 96.38 105 THR A CA 1
ATOM 802 C C . THR A 1 105 ? -21.592 -3.201 36.152 1.00 96.38 105 THR A C 1
ATOM 804 O O . THR A 1 105 ? -21.059 -2.742 35.151 1.00 96.38 105 THR A O 1
ATOM 807 N N . GLU A 1 106 ? -22.323 -4.318 36.099 1.00 96.12 106 GLU A N 1
ATOM 808 C CA . GLU A 1 106 ? -22.484 -5.117 34.877 1.00 96.12 106 GLU A CA 1
ATOM 809 C C . GLU A 1 106 ? -23.071 -4.300 33.720 1.00 96.12 106 GLU A C 1
ATOM 811 O O . GLU A 1 106 ? -22.599 -4.389 32.586 1.00 96.12 106 GLU A O 1
ATOM 816 N N . LYS A 1 107 ? -24.094 -3.475 33.983 1.00 96.31 107 LYS A N 1
ATOM 817 C CA . LYS A 1 107 ? -24.663 -2.591 32.956 1.00 96.31 107 LYS A CA 1
ATOM 818 C C . LYS A 1 107 ? -23.638 -1.578 32.458 1.00 96.31 107 LYS A C 1
ATOM 820 O O . LYS A 1 107 ? -23.521 -1.401 31.247 1.00 96.31 107 LYS A O 1
ATOM 825 N N . ARG A 1 108 ? -22.888 -0.957 33.372 1.00 96.94 108 ARG A N 1
ATOM 826 C CA . ARG A 1 108 ? -21.822 -0.007 33.035 1.00 96.94 108 ARG A CA 1
ATOM 827 C C . ARG A 1 108 ? -20.757 -0.666 32.160 1.00 96.94 108 ARG A C 1
ATOM 829 O O . ARG A 1 108 ? -20.434 -0.120 31.110 1.00 96.94 108 ARG A O 1
ATOM 836 N N . ASP A 1 109 ? -20.274 -1.841 32.543 1.00 96.31 109 ASP A N 1
ATOM 837 C CA . ASP A 1 109 ? -19.225 -2.560 31.816 1.00 96.31 109 ASP A CA 1
ATOM 838 C C . ASP A 1 109 ? -19.694 -2.957 30.410 1.00 96.31 109 ASP A C 1
ATOM 840 O O . ASP A 1 109 ? -18.956 -2.837 29.430 1.00 96.31 109 ASP A O 1
ATOM 844 N N . VAL A 1 110 ? -20.955 -3.384 30.278 1.00 97.06 110 VAL A N 1
ATOM 845 C CA . VAL A 1 110 ? -21.558 -3.695 28.975 1.00 97.06 110 VAL A CA 1
ATOM 846 C C . VAL A 1 110 ? -21.688 -2.443 28.107 1.00 97.06 110 VAL A C 1
ATOM 848 O O . VAL A 1 110 ? -21.439 -2.508 26.901 1.00 97.06 110 VAL A O 1
ATOM 851 N N . GLU A 1 111 ? -22.090 -1.310 28.678 1.00 97.00 111 GLU A N 1
ATOM 852 C CA . GLU A 1 111 ? -22.182 -0.037 27.957 1.00 97.00 111 GLU A CA 1
ATOM 853 C C . GLU A 1 111 ? -20.806 0.467 27.515 1.00 97.00 111 GLU A C 1
ATOM 855 O O . GLU A 1 111 ? -20.639 0.861 26.358 1.00 97.00 111 GLU A O 1
ATOM 860 N N . GLU A 1 112 ? -19.804 0.381 28.386 1.00 97.25 112 GLU A N 1
ATOM 861 C CA . GLU A 1 112 ? -18.426 0.747 28.074 1.00 97.25 112 GLU A CA 1
ATOM 862 C C . GLU A 1 112 ? -17.847 -0.144 26.970 1.00 97.25 112 GLU A C 1
ATOM 864 O O . GLU A 1 112 ? -17.302 0.361 25.984 1.00 97.25 112 GLU A O 1
ATOM 869 N N . ALA A 1 113 ? -18.043 -1.461 27.067 1.00 96.75 113 ALA A N 1
ATOM 870 C CA . ALA A 1 113 ? -17.611 -2.405 26.044 1.00 96.75 113 ALA A CA 1
ATOM 871 C C . ALA A 1 113 ? -18.295 -2.143 24.694 1.00 96.75 113 ALA A C 1
ATOM 873 O O . ALA A 1 113 ? -17.639 -2.179 23.650 1.00 96.75 113 ALA A O 1
ATOM 874 N N . LYS A 1 114 ? -19.601 -1.841 24.687 1.00 97.62 114 LYS A N 1
ATOM 875 C CA . LYS A 1 114 ? -20.328 -1.461 23.464 1.00 97.62 114 LYS A CA 1
ATOM 876 C C . LYS A 1 114 ? -19.754 -0.188 22.854 1.00 97.62 114 LYS A C 1
ATOM 878 O O . LYS A 1 114 ? -19.493 -0.158 21.654 1.00 97.62 114 LYS A O 1
ATOM 883 N N . LEU A 1 115 ? -19.520 0.834 23.670 1.00 98.00 115 LEU A N 1
ATOM 884 C CA . LEU A 1 115 ? -18.969 2.105 23.218 1.00 98.00 115 LEU A CA 1
ATOM 885 C C . LEU A 1 115 ? -17.555 1.940 22.644 1.00 98.00 115 LEU A C 1
ATOM 887 O O . LEU A 1 115 ? -17.247 2.504 21.594 1.00 98.00 115 LEU A O 1
ATOM 891 N N . ALA A 1 116 ? -16.707 1.140 23.292 1.00 97.25 116 ALA A N 1
ATOM 892 C CA . ALA A 1 116 ? -15.388 0.792 22.776 1.00 97.25 116 ALA A CA 1
ATOM 893 C C . ALA A 1 116 ? -15.482 0.048 21.434 1.00 97.25 116 ALA A C 1
ATOM 895 O O . ALA A 1 116 ? -14.741 0.360 20.505 1.00 97.25 116 ALA A O 1
ATOM 896 N N . ASN A 1 117 ? -16.426 -0.885 21.294 1.00 97.81 117 ASN A N 1
ATOM 897 C CA . ASN A 1 117 ? -16.628 -1.635 20.055 1.00 97.81 117 ASN A CA 1
ATOM 898 C C . ASN A 1 117 ? -17.083 -0.726 18.899 1.00 97.81 117 ASN A C 1
ATOM 900 O O . ASN A 1 117 ? -16.529 -0.797 17.807 1.00 97.81 117 ASN A O 1
ATOM 904 N N . GLU A 1 118 ? -18.028 0.185 19.141 1.00 97.94 118 GLU A N 1
ATOM 905 C CA . GLU A 1 118 ? -18.461 1.163 18.131 1.00 97.94 118 GLU A CA 1
ATOM 906 C C . GLU A 1 118 ? -17.332 2.124 17.729 1.00 97.94 118 GLU A C 1
ATOM 908 O O . GLU A 1 118 ? -17.151 2.409 16.543 1.00 97.94 118 GLU A O 1
ATOM 913 N N . ARG A 1 119 ? -16.500 2.562 18.686 1.00 98.12 119 ARG A N 1
ATOM 914 C CA . ARG A 1 119 ? -15.294 3.350 18.383 1.00 98.12 119 ARG A CA 1
ATOM 915 C C . ARG A 1 119 ? -14.327 2.574 17.492 1.00 98.12 119 ARG A C 1
ATOM 917 O O . ARG A 1 119 ? -13.954 3.089 16.440 1.00 98.12 119 ARG A O 1
ATOM 924 N N . LEU A 1 120 ? -13.997 1.333 17.854 1.00 98.31 120 LEU A N 1
ATOM 925 C CA . LEU A 1 120 ? -13.105 0.474 17.069 1.00 98.31 120 LEU A CA 1
ATOM 926 C C . LEU A 1 120 ? -13.644 0.211 15.659 1.00 98.31 120 LEU A C 1
ATOM 928 O O . LEU A 1 120 ? -12.881 0.267 14.699 1.00 98.31 120 LEU A O 1
ATOM 932 N N . LYS A 1 121 ? -14.953 -0.022 15.502 1.00 98.00 121 LYS A N 1
ATOM 933 C CA . LYS A 1 121 ? -15.582 -0.133 14.176 1.00 98.00 121 LYS A CA 1
ATOM 934 C C . LYS A 1 121 ? -15.404 1.146 13.364 1.00 98.00 121 LYS A C 1
ATOM 936 O O . LYS A 1 121 ? -15.009 1.078 12.205 1.00 98.00 121 LYS A O 1
ATOM 941 N N . SER A 1 122 ? -15.629 2.308 13.979 1.00 98.19 122 SER A N 1
ATOM 942 C CA . SER A 1 122 ? -15.469 3.595 13.295 1.00 98.19 122 SER A CA 1
ATOM 943 C C . SER A 1 122 ? -14.022 3.852 12.854 1.00 98.19 122 SER A C 1
ATOM 945 O O . SER A 1 122 ? -13.788 4.365 11.760 1.00 98.19 122 SER A O 1
ATOM 947 N N . GLU A 1 123 ? -13.041 3.475 13.676 1.00 98.31 123 GLU A N 1
ATOM 948 C CA . GLU A 1 123 ? -11.617 3.579 13.346 1.00 98.31 123 GLU A CA 1
ATOM 949 C C . GLU A 1 123 ? -11.228 2.601 12.241 1.00 98.31 123 GLU A C 1
ATOM 951 O O . GLU A 1 123 ? -10.511 2.976 11.314 1.00 98.31 123 GLU A O 1
ATOM 956 N N . LEU A 1 124 ? -11.758 1.378 12.285 1.00 98.50 124 LEU A N 1
ATOM 957 C CA . LEU A 1 124 ? -11.560 0.377 11.245 1.00 98.50 124 LEU A CA 1
ATOM 958 C C . LEU A 1 124 ? -12.115 0.856 9.901 1.00 98.50 124 LEU A C 1
ATOM 960 O O . LEU A 1 124 ? -11.439 0.723 8.881 1.00 98.50 124 LEU A O 1
ATOM 964 N N . ASP A 1 125 ? -13.301 1.464 9.887 1.00 98.25 125 ASP A N 1
ATOM 965 C CA . ASP A 1 125 ? -13.891 2.024 8.671 1.00 98.25 125 ASP A CA 1
ATOM 966 C C . ASP A 1 125 ? -13.076 3.202 8.122 1.00 98.25 125 ASP A C 1
ATOM 968 O O . ASP A 1 125 ? -12.888 3.310 6.907 1.00 98.25 125 ASP A O 1
ATOM 972 N N . LYS A 1 126 ? -12.544 4.067 8.996 1.00 98.12 126 LYS A N 1
ATOM 973 C CA . LYS A 1 126 ? -11.626 5.148 8.594 1.00 98.12 126 LYS A CA 1
ATOM 974 C C . LYS A 1 126 ? -10.343 4.589 7.987 1.00 98.12 126 LYS A C 1
ATOM 976 O O . LYS A 1 126 ? -9.954 5.013 6.901 1.00 98.12 126 LYS A O 1
ATOM 981 N N . LEU A 1 127 ? -9.718 3.615 8.648 1.00 98.31 127 LEU A N 1
ATOM 982 C CA . LEU A 1 127 ? -8.488 2.989 8.168 1.00 98.31 127 LEU A CA 1
ATOM 983 C C . LEU A 1 127 ? -8.714 2.283 6.828 1.00 98.31 127 LEU A C 1
ATOM 985 O O . LEU A 1 127 ? -7.903 2.410 5.915 1.00 98.31 127 LEU A O 1
ATOM 989 N N . ARG A 1 128 ? -9.847 1.592 6.677 1.00 98.12 128 ARG A N 1
ATOM 990 C CA . ARG A 1 128 ? -10.235 0.943 5.423 1.00 98.12 128 ARG A CA 1
ATOM 991 C C . ARG A 1 128 ? -10.367 1.948 4.281 1.00 98.12 128 ARG A C 1
ATOM 993 O O . ARG A 1 128 ? -9.877 1.669 3.191 1.00 98.12 128 ARG A O 1
ATOM 1000 N N . LYS A 1 129 ? -11.016 3.093 4.517 1.00 98.00 129 LYS A N 1
ATOM 1001 C CA . LYS A 1 129 ? -11.153 4.158 3.509 1.00 98.00 129 LYS A CA 1
ATOM 1002 C C . LYS A 1 129 ? -9.799 4.751 3.132 1.00 98.00 129 LYS A C 1
ATOM 1004 O O . LYS A 1 129 ? -9.481 4.784 1.950 1.00 98.00 129 LYS A O 1
ATOM 1009 N N . SER A 1 130 ? -8.979 5.102 4.123 1.00 98.12 130 SER A N 1
ATOM 1010 C CA . SER A 1 130 ? -7.619 5.607 3.890 1.00 98.12 130 SER A CA 1
ATOM 1011 C C . SER A 1 130 ? -6.793 4.628 3.055 1.00 98.12 130 SER A C 1
ATOM 1013 O O . SER A 1 130 ? -6.182 5.016 2.068 1.00 98.12 130 SER A O 1
ATOM 1015 N N . LEU A 1 131 ? -6.833 3.334 3.388 1.00 98.38 131 LEU A N 1
ATOM 1016 C CA . LEU A 1 131 ? -6.105 2.313 2.638 1.00 98.38 131 LEU A CA 1
ATOM 1017 C C . LEU A 1 131 ? -6.603 2.195 1.190 1.00 98.38 131 LEU A C 1
ATOM 1019 O O . LEU A 1 131 ? -5.806 2.012 0.275 1.00 98.38 131 LEU A O 1
ATOM 1023 N N . GLN A 1 132 ? -7.915 2.292 0.962 1.00 98.44 132 GLN A N 1
ATOM 1024 C CA . GLN A 1 132 ? -8.468 2.291 -0.394 1.00 98.44 132 GLN A CA 1
ATOM 1025 C C . GLN A 1 132 ? -8.013 3.514 -1.195 1.00 98.44 132 GLN A C 1
ATOM 1027 O O . GLN A 1 132 ? -7.650 3.368 -2.362 1.00 98.44 132 GLN A O 1
ATOM 1032 N N . GLU A 1 133 ? -7.992 4.696 -0.580 1.00 98.25 133 GLU A N 1
ATOM 1033 C CA . GLU A 1 133 ? -7.484 5.922 -1.200 1.00 98.25 133 GLU A CA 1
ATOM 1034 C C . GLU A 1 133 ? -5.997 5.798 -1.558 1.00 98.25 133 GLU A C 1
ATOM 1036 O O . GLU A 1 133 ? -5.607 6.139 -2.677 1.00 98.25 133 GLU A O 1
ATOM 1041 N N . ASP A 1 134 ? -5.186 5.238 -0.659 1.00 98.25 134 ASP A N 1
ATOM 1042 C CA . ASP A 1 134 ? -3.757 5.012 -0.887 1.00 98.25 134 ASP A CA 1
ATOM 1043 C C . ASP A 1 134 ? -3.503 3.992 -2.004 1.00 98.25 134 ASP A C 1
ATOM 1045 O O . ASP A 1 134 ? -2.636 4.213 -2.851 1.00 98.25 134 ASP A O 1
ATOM 1049 N N . ILE A 1 135 ? -4.290 2.911 -2.075 1.00 98.00 135 ILE A N 1
ATOM 1050 C CA . ILE A 1 135 ? -4.220 1.936 -3.176 1.00 98.00 135 ILE A CA 1
ATOM 1051 C C . ILE A 1 135 ? -4.539 2.612 -4.509 1.00 98.00 135 ILE A C 1
ATOM 1053 O O . ILE A 1 135 ? -3.792 2.449 -5.474 1.00 98.00 135 ILE A O 1
ATOM 1057 N N . VAL A 1 136 ? -5.627 3.386 -4.574 1.00 97.75 136 VAL A N 1
ATOM 1058 C CA . VAL A 1 136 ? -6.031 4.082 -5.804 1.00 97.75 136 VAL A CA 1
ATOM 1059 C C . VAL A 1 136 ? -4.967 5.097 -6.222 1.00 97.75 136 VAL A C 1
ATOM 1061 O O . VAL A 1 136 ? -4.600 5.151 -7.397 1.00 97.75 136 VAL A O 1
ATOM 1064 N N . ARG A 1 137 ? -4.424 5.863 -5.270 1.00 97.94 137 ARG A N 1
ATOM 1065 C CA . ARG A 1 137 ? -3.353 6.833 -5.521 1.00 97.94 137 ARG A CA 1
ATOM 1066 C C . ARG A 1 137 ? -2.079 6.152 -6.018 1.00 97.94 137 ARG A C 1
ATOM 1068 O O . ARG A 1 137 ? -1.520 6.581 -7.023 1.00 97.94 137 ARG A O 1
ATOM 1075 N N . SER A 1 138 ? -1.644 5.081 -5.356 1.00 97.44 138 SER A N 1
ATOM 1076 C CA . SER A 1 138 ? -0.462 4.309 -5.752 1.00 97.44 138 SER A CA 1
ATOM 1077 C C . SER A 1 138 ? -0.639 3.697 -7.143 1.00 97.44 138 SER A C 1
ATOM 1079 O O . SER A 1 138 ? 0.241 3.824 -7.991 1.00 97.44 138 SER A O 1
ATOM 1081 N N . GLN A 1 139 ? -1.808 3.123 -7.435 1.00 97.62 139 GLN A N 1
ATOM 1082 C CA . GLN A 1 139 ? -2.112 2.559 -8.748 1.00 97.62 139 GLN A CA 1
ATOM 1083 C C . GLN A 1 139 ? -2.136 3.624 -9.854 1.00 97.62 139 GLN A C 1
ATOM 1085 O O . GLN A 1 139 ? -1.674 3.362 -10.966 1.00 97.62 139 GLN A O 1
ATOM 1090 N N . ALA A 1 140 ? -2.672 4.814 -9.571 1.00 96.44 140 ALA A N 1
ATOM 1091 C CA . ALA A 1 140 ? -2.634 5.938 -10.501 1.00 96.44 140 ALA A CA 1
ATOM 1092 C C . ALA A 1 140 ? -1.191 6.393 -10.772 1.00 96.44 140 ALA A C 1
ATOM 1094 O O . ALA A 1 140 ? -0.850 6.621 -11.932 1.00 96.44 140 ALA A O 1
ATOM 1095 N N . GLY A 1 141 ? -0.347 6.438 -9.734 1.00 96.75 141 GLY A N 1
ATOM 1096 C CA . GLY A 1 141 ? 1.090 6.700 -9.855 1.00 96.75 141 GLY A CA 1
ATOM 1097 C C . GLY A 1 141 ? 1.778 5.691 -10.770 1.00 96.75 141 GLY A C 1
ATOM 1098 O O . GLY A 1 141 ? 2.305 6.071 -11.806 1.00 96.75 141 GLY A O 1
ATOM 1099 N N . VAL A 1 142 ? 1.637 4.393 -10.486 1.00 97.94 142 VAL A N 1
ATOM 1100 C CA . VAL A 1 142 ? 2.231 3.324 -11.311 1.00 97.94 142 VAL A CA 1
ATOM 1101 C C . VAL A 1 142 ? 1.753 3.393 -12.764 1.00 97.94 142 VAL A C 1
ATOM 1103 O O . VAL A 1 142 ? 2.534 3.203 -13.693 1.00 97.94 142 VAL A O 1
ATOM 1106 N N . ARG A 1 143 ? 0.464 3.673 -12.999 1.00 97.12 143 ARG A N 1
ATOM 1107 C CA . ARG A 1 143 ? -0.061 3.846 -14.362 1.00 97.12 143 ARG A CA 1
ATOM 1108 C C . ARG A 1 143 ? 0.578 5.029 -15.082 1.00 97.12 143 ARG A C 1
ATOM 1110 O O . ARG A 1 143 ? 0.864 4.912 -16.271 1.00 97.12 143 ARG A O 1
ATOM 1117 N N . LEU A 1 144 ? 0.763 6.154 -14.396 1.00 97.44 144 LEU A N 1
ATOM 1118 C CA . LEU A 1 144 ? 1.436 7.319 -14.957 1.00 97.44 144 LEU A CA 1
ATOM 1119 C C . LEU A 1 144 ? 2.901 7.000 -15.265 1.00 97.44 144 LEU A C 1
ATOM 1121 O O . LEU A 1 144 ? 3.326 7.242 -16.390 1.00 97.44 144 LEU A O 1
ATOM 1125 N N . ASP A 1 145 ? 3.619 6.381 -14.330 1.00 97.25 145 ASP A N 1
ATOM 1126 C CA . ASP A 1 145 ? 5.024 5.996 -14.496 1.00 97.25 145 ASP A CA 1
ATOM 1127 C C . ASP A 1 145 ? 5.210 5.099 -15.722 1.00 97.25 145 ASP A C 1
ATOM 1129 O O . ASP A 1 145 ? 6.053 5.366 -16.577 1.00 97.25 145 ASP A O 1
ATOM 1133 N N . LEU A 1 146 ? 4.357 4.082 -15.875 1.00 97.62 146 LEU A N 1
ATOM 1134 C CA . LEU A 1 146 ? 4.381 3.201 -17.042 1.00 97.62 146 LEU A CA 1
ATOM 1135 C C . LEU A 1 146 ? 4.069 3.942 -18.343 1.00 97.62 146 LEU A C 1
ATOM 1137 O O . LEU A 1 146 ? 4.653 3.631 -19.377 1.00 97.62 146 LEU A O 1
ATOM 1141 N N . ASN A 1 147 ? 3.143 4.901 -18.322 1.00 97.19 147 ASN A N 1
ATOM 1142 C CA . ASN A 1 147 ? 2.818 5.687 -19.510 1.00 97.19 147 ASN A CA 1
ATOM 1143 C C . ASN A 1 147 ? 3.966 6.623 -19.905 1.00 97.19 147 ASN A C 1
ATOM 1145 O O . ASN A 1 147 ? 4.260 6.734 -21.094 1.00 97.19 147 ASN A O 1
ATOM 1149 N N . LEU A 1 148 ? 4.624 7.257 -18.932 1.00 97.56 148 LEU A N 1
ATOM 1150 C CA . LEU A 1 148 ? 5.798 8.097 -19.167 1.00 97.56 148 LEU A CA 1
ATOM 1151 C C . LEU A 1 148 ? 6.966 7.266 -19.700 1.00 97.56 148 LEU A C 1
ATOM 1153 O O . LEU A 1 148 ? 7.564 7.631 -20.707 1.00 97.56 148 LEU A O 1
ATOM 1157 N N . GLU A 1 149 ? 7.230 6.110 -19.095 1.00 97.50 149 GLU A N 1
ATOM 1158 C CA . GLU A 1 149 ? 8.284 5.197 -19.536 1.00 97.50 149 GLU A CA 1
ATOM 1159 C C . GLU A 1 149 ? 8.004 4.630 -20.934 1.00 97.50 149 GLU A C 1
ATOM 1161 O O . GLU A 1 149 ? 8.893 4.566 -21.780 1.00 97.50 149 GLU A O 1
ATOM 1166 N N . LYS A 1 150 ? 6.744 4.295 -21.232 1.00 97.88 150 LYS A N 1
ATOM 1167 C CA . LYS A 1 150 ? 6.325 3.889 -22.580 1.00 97.88 150 LYS A CA 1
ATOM 1168 C C . LYS A 1 150 ? 6.539 5.003 -23.604 1.00 97.88 150 LYS A C 1
ATOM 1170 O O . LYS A 1 150 ? 6.921 4.710 -24.736 1.00 97.88 150 LYS A O 1
ATOM 1175 N N . GLY A 1 151 ? 6.276 6.254 -23.220 1.00 97.38 151 GLY A N 1
ATOM 1176 C CA . GLY A 1 151 ? 6.582 7.433 -24.029 1.00 97.38 151 GLY A CA 1
ATOM 1177 C C . GLY A 1 151 ? 8.080 7.545 -24.296 1.00 97.38 151 GLY A C 1
ATOM 1178 O O . GLY A 1 151 ? 8.491 7.567 -25.449 1.00 97.38 151 GLY A O 1
ATOM 1179 N N . ARG A 1 152 ? 8.895 7.473 -23.241 1.00 97.44 152 ARG A N 1
ATOM 1180 C CA . ARG A 1 152 ? 10.358 7.539 -23.330 1.00 97.44 152 ARG A CA 1
ATOM 1181 C C . ARG A 1 152 ? 10.947 6.460 -24.239 1.00 97.44 152 ARG A C 1
ATOM 1183 O O . ARG A 1 152 ? 11.727 6.781 -25.126 1.00 97.44 152 ARG A O 1
ATOM 1190 N N . ILE A 1 153 ? 10.530 5.201 -24.082 1.00 97.50 153 ILE A N 1
ATOM 1191 C CA . ILE A 1 153 ? 10.975 4.095 -24.950 1.00 97.50 153 ILE A CA 1
ATOM 1192 C C . ILE A 1 153 ? 10.596 4.360 -26.411 1.00 97.50 153 ILE A C 1
ATOM 1194 O O . ILE A 1 153 ? 11.361 4.042 -27.320 1.00 97.50 153 ILE A O 1
ATOM 1198 N N . ARG A 1 154 ? 9.413 4.933 -26.660 1.00 97.31 154 ARG A N 1
ATOM 1199 C CA . ARG A 1 154 ? 8.975 5.268 -28.018 1.00 97.31 154 ARG A CA 1
ATOM 1200 C C . ARG A 1 154 ? 9.834 6.374 -28.627 1.00 97.31 154 ARG A C 1
ATOM 1202 O O . ARG A 1 154 ? 10.216 6.239 -29.786 1.00 97.31 154 ARG A O 1
ATOM 1209 N N . ASP A 1 155 ? 10.139 7.418 -27.867 1.00 97.12 155 ASP A N 1
ATOM 1210 C CA . ASP A 1 155 ? 10.978 8.526 -28.328 1.00 97.12 155 ASP A CA 1
ATOM 1211 C C . ASP A 1 155 ? 12.416 8.054 -28.588 1.00 97.12 155 ASP A C 1
ATOM 1213 O O . ASP A 1 155 ? 13.003 8.379 -29.620 1.00 97.12 155 ASP A O 1
ATOM 1217 N N . GLU A 1 156 ? 12.959 7.200 -27.715 1.00 97.50 156 GLU A N 1
ATOM 1218 C CA . GLU A 1 156 ? 14.257 6.549 -27.925 1.00 97.50 156 GLU A CA 1
ATOM 1219 C C . GLU A 1 156 ? 14.254 5.674 -29.184 1.00 97.50 156 GLU A C 1
ATOM 1221 O O . GLU A 1 156 ? 15.187 5.744 -29.985 1.00 97.50 156 GLU A O 1
ATOM 1226 N N . LEU A 1 157 ? 13.196 4.887 -29.409 1.00 97.00 157 LEU A N 1
ATOM 1227 C CA . LEU A 1 157 ? 13.060 4.054 -30.604 1.00 97.00 157 LEU A CA 1
ATOM 1228 C C . LEU A 1 157 ? 12.990 4.894 -31.886 1.00 97.00 157 LEU A C 1
ATOM 1230 O O . LEU A 1 157 ? 13.625 4.535 -32.877 1.00 97.00 157 LEU A O 1
ATOM 1234 N N . VAL A 1 158 ? 12.254 6.009 -31.868 1.00 97.06 158 VAL A N 1
ATOM 1235 C CA . VAL A 1 158 ? 12.201 6.955 -32.994 1.00 97.06 158 VAL A CA 1
ATOM 1236 C C . VAL A 1 158 ? 13.589 7.542 -33.247 1.00 97.06 158 VAL A C 1
ATOM 1238 O O . VAL A 1 158 ? 14.070 7.481 -34.374 1.00 97.06 158 VAL A O 1
ATOM 1241 N N . GLY A 1 159 ? 14.292 7.990 -32.203 1.00 97.06 159 GLY A N 1
ATOM 1242 C CA . GLY A 1 159 ? 15.657 8.504 -32.339 1.00 97.06 159 GLY A CA 1
ATOM 1243 C C . GLY A 1 159 ? 16.655 7.459 -32.857 1.00 97.06 159 GLY A C 1
ATOM 1244 O O . GLY A 1 159 ? 17.567 7.782 -33.619 1.00 97.06 159 GLY A O 1
ATOM 1245 N N . HIS A 1 160 ? 16.494 6.185 -32.490 1.00 97.19 160 HIS A N 1
ATOM 1246 C CA . HIS A 1 160 ? 17.278 5.091 -33.068 1.00 97.19 160 HIS A CA 1
ATOM 1247 C C . HIS A 1 160 ? 16.944 4.849 -34.540 1.00 97.19 160 HIS A C 1
ATOM 1249 O O . HIS A 1 160 ? 17.856 4.620 -35.333 1.00 97.19 160 HIS A O 1
ATOM 1255 N N . HIS A 1 161 ? 15.667 4.917 -34.911 1.00 96.62 161 HIS A N 1
ATOM 1256 C CA . HIS A 1 161 ? 15.231 4.766 -36.294 1.00 96.62 161 HIS A CA 1
ATOM 1257 C C . HIS A 1 161 ? 15.777 5.886 -37.187 1.00 96.62 161 HIS A C 1
ATOM 1259 O O . HIS A 1 161 ? 16.297 5.602 -38.262 1.00 96.62 161 HIS A O 1
ATOM 1265 N N . GLU A 1 162 ? 15.760 7.134 -36.715 1.00 97.19 162 GLU A N 1
ATOM 1266 C CA . GLU A 1 162 ? 16.355 8.276 -37.420 1.00 97.19 162 GLU A CA 1
ATOM 1267 C C . GLU A 1 162 ? 17.860 8.090 -37.642 1.00 97.19 162 GLU A C 1
ATOM 1269 O O . GLU A 1 162 ? 18.353 8.265 -38.756 1.00 97.19 162 GLU A O 1
ATOM 1274 N N . LYS A 1 163 ? 18.600 7.665 -36.608 1.00 97.25 163 LYS A N 1
ATOM 1275 C CA . LYS A 1 163 ? 20.039 7.365 -36.732 1.00 97.25 163 LYS A CA 1
ATOM 1276 C C . LYS A 1 163 ? 20.310 6.235 -37.722 1.00 97.25 163 LYS A C 1
ATOM 1278 O O . LYS A 1 163 ? 21.297 6.293 -38.456 1.00 97.25 163 LYS A O 1
ATOM 1283 N N . LEU A 1 164 ? 19.461 5.209 -37.725 1.00 97.44 164 LEU A N 1
ATOM 1284 C CA . LEU A 1 164 ? 19.572 4.090 -38.652 1.00 97.44 164 LEU A CA 1
ATOM 1285 C C . LEU A 1 164 ? 19.334 4.562 -40.091 1.00 97.44 164 LEU A C 1
ATOM 1287 O O . LEU A 1 164 ? 20.173 4.298 -40.942 1.00 97.44 164 LEU A O 1
ATOM 1291 N N . SER A 1 165 ? 18.263 5.322 -40.332 1.00 97.69 165 SER A N 1
ATOM 1292 C CA . SER A 1 165 ? 17.927 5.874 -41.650 1.00 97.69 165 SER A CA 1
ATOM 1293 C C . SER A 1 165 ? 19.032 6.784 -42.185 1.00 97.69 165 SER A C 1
ATOM 1295 O O . SER A 1 165 ? 19.464 6.623 -43.319 1.00 97.69 165 SER A O 1
ATOM 1297 N N . ALA A 1 166 ? 19.565 7.686 -41.355 1.00 97.06 166 ALA A N 1
ATOM 1298 C CA . ALA A 1 166 ? 20.674 8.555 -41.750 1.00 97.06 166 ALA A CA 1
ATOM 1299 C C . ALA A 1 166 ? 21.951 7.763 -42.090 1.00 97.06 166 ALA A C 1
ATOM 1301 O O . ALA A 1 166 ? 22.724 8.150 -42.966 1.00 97.06 166 ALA A O 1
ATOM 1302 N N . THR A 1 167 ? 22.192 6.648 -41.392 1.00 97.75 167 THR A N 1
ATOM 1303 C CA . THR A 1 167 ? 23.327 5.762 -41.692 1.00 97.75 167 THR A CA 1
ATOM 1304 C C . THR A 1 167 ? 23.096 4.992 -42.992 1.00 97.75 167 THR A C 1
ATOM 1306 O O . THR A 1 167 ? 24.036 4.833 -43.766 1.00 97.75 167 THR A O 1
ATOM 1309 N N . ASP A 1 168 ? 21.866 4.555 -43.254 1.00 97.62 168 ASP A N 1
ATOM 1310 C CA . ASP A 1 168 ? 21.482 3.864 -44.486 1.00 97.62 168 ASP A CA 1
ATOM 1311 C C . ASP A 1 168 ? 21.651 4.779 -45.708 1.00 97.62 168 ASP A C 1
ATOM 1313 O O . ASP A 1 168 ? 22.349 4.426 -46.656 1.00 97.62 168 ASP A O 1
ATOM 1317 N N . GLU A 1 169 ? 21.166 6.023 -45.622 1.00 97.75 169 GLU A N 1
ATOM 1318 C CA . GLU A 1 169 ? 21.381 7.055 -46.647 1.00 97.75 169 GLU A CA 1
ATOM 1319 C C . GLU A 1 169 ? 22.873 7.307 -46.911 1.00 97.75 169 GLU A C 1
ATOM 1321 O O . GLU A 1 169 ? 23.300 7.468 -48.059 1.00 97.75 169 GLU A O 1
ATOM 1326 N N . LYS A 1 170 ? 23.701 7.311 -45.858 1.00 98.06 170 LYS A N 1
ATOM 1327 C CA . LYS A 1 170 ? 25.154 7.454 -46.002 1.00 98.06 170 LYS A CA 1
ATOM 1328 C C . LYS A 1 170 ? 25.771 6.261 -46.739 1.00 98.06 170 LYS A C 1
ATOM 1330 O O . LYS A 1 170 ? 26.602 6.474 -47.621 1.00 98.06 170 L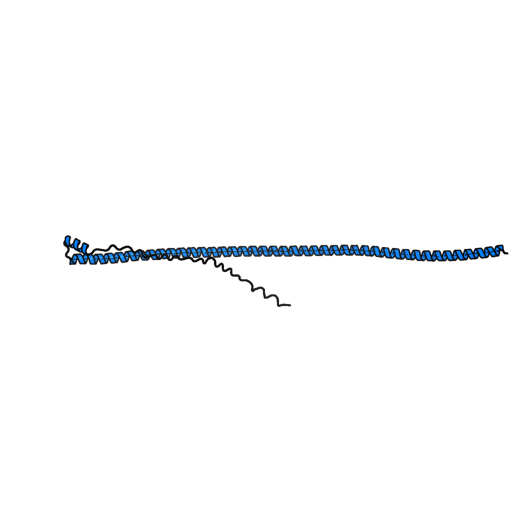YS A O 1
ATOM 1335 N N . ILE A 1 171 ? 25.366 5.033 -46.409 1.00 98.00 171 ILE A N 1
ATOM 1336 C CA . ILE A 1 171 ? 25.831 3.816 -47.093 1.00 98.00 171 ILE A CA 1
ATOM 1337 C C . ILE A 1 171 ? 25.423 3.851 -48.568 1.00 98.00 171 ILE A C 1
ATOM 1339 O O . ILE A 1 171 ? 26.256 3.590 -49.437 1.00 98.00 171 ILE A O 1
ATOM 1343 N N . GLU A 1 172 ? 24.177 4.212 -48.877 1.00 97.88 172 GLU A N 1
ATOM 1344 C CA . GLU A 1 172 ? 23.725 4.367 -50.262 1.00 97.88 172 GLU A CA 1
ATOM 1345 C C . GLU A 1 172 ? 24.563 5.408 -51.018 1.00 97.88 172 GLU A C 1
ATOM 1347 O O . GLU A 1 172 ? 24.982 5.169 -52.156 1.00 97.88 172 GLU A O 1
ATOM 1352 N N . GLY A 1 173 ? 24.874 6.533 -50.366 1.00 97.75 173 GLY A N 1
ATOM 1353 C CA . GLY A 1 173 ? 25.774 7.559 -50.886 1.00 97.75 173 GLY A CA 1
ATOM 1354 C C . GLY A 1 173 ? 27.167 7.018 -51.219 1.00 97.75 173 GLY A C 1
ATOM 1355 O O . GLY A 1 173 ? 27.635 7.188 -52.350 1.00 97.75 173 GLY A O 1
ATOM 1356 N N . GLU A 1 174 ? 27.802 6.313 -50.278 1.00 98.12 174 GLU A N 1
ATOM 1357 C CA . GLU A 1 174 ? 29.119 5.687 -50.468 1.00 98.12 174 GLU A CA 1
ATOM 1358 C C . GLU A 1 174 ? 29.090 4.648 -51.606 1.00 98.12 174 GLU A C 1
ATOM 1360 O O . GLU A 1 174 ? 29.987 4.610 -52.450 1.00 98.12 174 GLU A O 1
ATOM 1365 N N . VAL A 1 175 ? 28.026 3.845 -51.720 1.00 97.94 175 VAL A N 1
ATOM 1366 C CA . VAL A 1 175 ? 27.864 2.868 -52.813 1.00 97.94 175 VAL A CA 1
ATOM 1367 C C . VAL A 1 175 ? 27.762 3.558 -54.178 1.00 97.94 175 VAL A C 1
ATOM 1369 O O . VAL A 1 175 ? 28.371 3.105 -55.157 1.00 97.94 175 VAL A O 1
ATOM 1372 N N . LEU A 1 176 ? 27.011 4.659 -54.276 1.00 97.75 176 LEU A N 1
ATOM 1373 C CA . LEU A 1 176 ? 26.906 5.444 -55.508 1.00 97.75 176 LEU A CA 1
ATOM 1374 C C . LEU A 1 176 ? 28.242 6.096 -55.882 1.00 97.75 176 LEU A C 1
ATOM 1376 O O . LEU A 1 176 ? 28.598 6.130 -57.066 1.00 97.75 176 LEU A O 1
ATOM 1380 N N . GLU A 1 177 ? 28.992 6.575 -54.893 1.00 97.62 177 GLU A N 1
ATOM 1381 C CA . GLU A 1 177 ? 30.333 7.123 -55.074 1.00 97.62 177 GLU A CA 1
ATOM 1382 C C . GLU A 1 177 ? 31.317 6.062 -55.582 1.00 97.62 177 GLU A C 1
ATOM 1384 O O . GLU A 1 177 ? 31.939 6.259 -56.631 1.00 97.62 177 GLU A O 1
ATOM 1389 N N . LEU A 1 178 ? 31.374 4.888 -54.945 1.00 98.00 178 LEU A N 1
ATOM 1390 C CA . LEU A 1 178 ? 32.179 3.752 -55.407 1.00 98.00 178 LEU A CA 1
ATOM 1391 C C . LEU A 1 178 ? 31.817 3.352 -56.844 1.00 98.00 178 LEU A C 1
ATOM 1393 O O . LEU A 1 178 ? 32.689 3.082 -57.676 1.00 98.00 178 LEU A O 1
ATOM 1397 N N . ARG A 1 179 ? 30.523 3.358 -57.184 1.00 97.50 179 ARG A N 1
ATOM 1398 C CA . ARG A 1 179 ? 30.058 3.063 -58.546 1.00 97.50 179 ARG A CA 1
ATOM 1399 C C . ARG A 1 179 ? 30.512 4.116 -59.556 1.00 97.50 179 ARG A C 1
ATOM 1401 O O . ARG A 1 179 ? 30.797 3.761 -60.704 1.00 97.50 179 ARG A O 1
ATOM 1408 N N . ARG A 1 180 ? 30.568 5.392 -59.164 1.00 97.69 180 ARG A N 1
ATOM 1409 C CA . ARG A 1 180 ? 31.083 6.487 -60.001 1.00 97.69 180 ARG A CA 1
ATOM 1410 C C . ARG A 1 180 ? 32.576 6.308 -60.254 1.00 97.69 180 ARG A C 1
ATOM 1412 O O . ARG A 1 180 ? 32.965 6.288 -61.419 1.00 97.69 180 ARG A O 1
ATOM 1419 N N . HIS A 1 181 ? 33.366 6.066 -59.208 1.00 97.56 181 HIS A N 1
ATOM 1420 C CA . HIS A 1 181 ? 34.800 5.796 -59.339 1.00 97.56 181 HIS A CA 1
ATOM 1421 C C . HIS A 1 181 ? 35.082 4.594 -60.242 1.00 97.56 181 HIS A C 1
ATOM 1423 O O . HIS A 1 181 ? 35.934 4.661 -61.121 1.00 97.56 181 HIS A O 1
ATOM 1429 N N . MET A 1 182 ? 34.307 3.515 -60.115 1.00 97.56 182 MET A N 1
ATOM 1430 C CA . MET A 1 182 ? 34.436 2.357 -61.003 1.00 97.56 182 MET A CA 1
ATOM 1431 C C . MET A 1 182 ? 34.191 2.717 -62.479 1.00 97.56 182 MET A C 1
ATOM 1433 O O . MET A 1 182 ? 34.898 2.240 -63.366 1.00 97.56 182 MET A O 1
ATOM 1437 N N . LYS A 1 183 ? 33.180 3.547 -62.772 1.00 97.00 183 LYS A N 1
ATOM 1438 C CA . LYS A 1 183 ? 32.914 4.015 -64.144 1.00 97.00 183 LYS A CA 1
ATOM 1439 C C . LYS A 1 183 ? 34.038 4.912 -64.660 1.00 97.00 183 LYS A C 1
ATOM 1441 O O . LYS A 1 183 ? 34.425 4.775 -65.816 1.00 97.00 183 LYS A O 1
ATOM 1446 N N . GLU A 1 184 ? 34.559 5.790 -63.813 1.00 96.88 184 GLU A N 1
ATOM 1447 C CA . GLU A 1 184 ? 35.680 6.666 -64.141 1.00 96.88 184 GLU A CA 1
ATOM 1448 C C . GLU A 1 184 ? 36.938 5.860 -64.483 1.00 96.88 184 GLU A C 1
ATOM 1450 O O . GLU A 1 184 ? 37.493 6.040 -65.564 1.00 96.88 184 GLU A O 1
ATOM 1455 N N . ILE A 1 185 ? 37.316 4.891 -63.641 1.00 97.62 185 ILE A N 1
ATOM 1456 C CA . ILE A 1 185 ? 38.459 3.997 -63.883 1.00 97.62 185 ILE A CA 1
ATOM 1457 C C . ILE A 1 185 ? 38.297 3.256 -65.217 1.00 97.62 185 ILE A C 1
ATOM 1459 O O . ILE A 1 185 ? 39.240 3.178 -66.003 1.00 97.62 185 ILE A O 1
ATOM 1463 N N . LYS A 1 186 ? 37.095 2.752 -65.533 1.00 97.75 186 LYS A N 1
ATOM 1464 C CA . LYS A 1 186 ? 36.830 2.103 -66.831 1.00 97.75 186 LYS A CA 1
ATOM 1465 C C . LYS A 1 186 ? 37.070 3.040 -68.018 1.00 97.75 186 LYS A C 1
ATOM 1467 O O . LYS A 1 186 ? 37.629 2.605 -69.023 1.00 97.75 186 LYS A O 1
ATOM 1472 N N . LEU A 1 187 ? 36.659 4.305 -67.916 1.00 97.06 187 LEU A N 1
ATOM 1473 C CA . LEU A 1 187 ? 36.888 5.301 -68.967 1.00 97.06 187 LEU A CA 1
ATOM 1474 C C . LEU A 1 187 ? 38.367 5.676 -69.084 1.00 97.06 187 LEU A C 1
ATOM 1476 O O . LEU A 1 187 ? 38.869 5.768 -70.201 1.00 97.06 187 LEU A O 1
ATOM 1480 N N . GLN A 1 188 ? 39.071 5.830 -67.961 1.00 97.00 188 GLN A N 1
ATOM 1481 C CA . GLN A 1 188 ? 40.513 6.089 -67.949 1.00 97.00 188 GLN A CA 1
ATOM 1482 C C . GLN A 1 188 ? 41.288 4.955 -68.636 1.00 97.00 188 GLN A C 1
ATOM 1484 O O . GLN A 1 188 ? 42.146 5.220 -69.477 1.00 97.00 188 GLN A O 1
ATOM 1489 N N . ILE A 1 189 ? 40.942 3.691 -68.357 1.00 97.31 189 ILE A N 1
ATOM 1490 C CA . ILE A 1 189 ? 41.535 2.531 -69.042 1.00 97.31 189 ILE A CA 1
ATOM 1491 C C . ILE A 1 189 ? 41.265 2.601 -70.550 1.00 97.31 189 ILE A C 1
ATOM 1493 O O . ILE A 1 189 ? 42.184 2.421 -71.345 1.00 97.31 189 ILE A O 1
ATOM 1497 N N . LEU A 1 190 ? 40.029 2.900 -70.964 1.00 96.81 190 LEU A N 1
ATOM 1498 C CA . LEU A 1 190 ? 39.688 3.024 -72.383 1.00 96.81 190 LEU A CA 1
ATOM 1499 C C . LEU A 1 190 ? 40.497 4.137 -73.073 1.00 96.81 190 LEU A C 1
ATOM 1501 O O . LEU A 1 190 ? 41.023 3.927 -74.164 1.00 96.81 190 LEU A O 1
ATOM 1505 N N . GLN A 1 191 ? 40.638 5.298 -72.431 1.00 95.44 191 GLN A N 1
ATOM 1506 C CA . GLN A 1 191 ? 41.464 6.399 -72.934 1.00 95.44 191 GLN A CA 1
ATOM 1507 C C . GLN A 1 191 ? 42.937 5.997 -73.055 1.00 95.44 191 GLN A C 1
ATOM 1509 O O . GLN A 1 191 ? 43.561 6.285 -74.074 1.00 95.44 191 GLN A O 1
ATOM 1514 N N . TYR A 1 192 ? 43.483 5.287 -72.063 1.00 97.06 192 TYR A N 1
ATOM 1515 C CA . TYR A 1 192 ? 44.851 4.772 -72.116 1.00 97.06 192 TYR A CA 1
ATOM 1516 C C . TYR A 1 192 ? 45.052 3.814 -73.298 1.00 97.06 192 TYR A C 1
ATOM 1518 O O . TYR A 1 192 ? 46.038 3.923 -74.025 1.00 97.06 192 TYR A O 1
ATOM 1526 N N . MET A 1 193 ? 44.088 2.923 -73.551 1.00 96.12 193 MET A N 1
ATOM 1527 C CA . MET A 1 193 ? 44.112 2.026 -74.712 1.00 96.12 193 MET A CA 1
ATOM 1528 C C . MET A 1 193 ? 44.098 2.797 -76.039 1.00 96.12 193 MET A C 1
ATOM 1530 O O . MET A 1 193 ? 44.858 2.476 -76.948 1.00 96.12 193 MET A O 1
ATOM 1534 N N . ILE A 1 194 ? 43.280 3.847 -76.154 1.00 96.50 194 ILE A N 1
ATOM 1535 C CA . ILE A 1 194 ? 43.257 4.702 -77.352 1.00 96.50 194 ILE A CA 1
ATOM 1536 C C . ILE A 1 194 ? 44.604 5.416 -77.530 1.00 96.50 194 ILE A C 1
ATOM 1538 O O . ILE A 1 194 ? 45.137 5.460 -78.641 1.00 96.50 194 ILE A O 1
ATOM 1542 N N . GLY A 1 195 ? 45.179 5.942 -76.445 1.00 95.88 195 GLY A N 1
ATOM 1543 C CA . GLY A 1 195 ? 46.473 6.623 -76.459 1.00 95.88 195 GLY A CA 1
ATOM 1544 C C . GLY A 1 195 ? 47.617 5.709 -76.899 1.00 95.88 195 GLY A C 1
ATOM 1545 O O . GLY A 1 195 ? 48.414 6.100 -77.751 1.00 95.88 195 GLY A O 1
ATOM 1546 N N . THR A 1 196 ? 47.671 4.475 -76.387 1.00 96.62 196 THR A N 1
ATOM 1547 C CA . THR A 1 196 ? 48.713 3.507 -76.768 1.00 96.62 196 THR A CA 1
ATOM 1548 C C . THR A 1 196 ? 48.586 3.064 -78.224 1.00 96.62 196 THR A C 1
ATOM 1550 O O . THR A 1 196 ? 49.593 3.050 -78.931 1.00 96.62 196 THR A O 1
ATOM 1553 N N . ILE A 1 197 ? 47.371 2.785 -78.714 1.00 96.69 197 ILE A N 1
ATOM 1554 C CA . ILE A 1 197 ? 47.134 2.440 -80.128 1.00 96.69 197 ILE A CA 1
ATOM 1555 C C . ILE A 1 197 ? 47.520 3.608 -81.044 1.00 96.69 197 ILE A C 1
ATOM 1557 O O . ILE A 1 197 ? 48.216 3.408 -82.038 1.00 96.69 197 ILE A O 1
ATOM 1561 N N . THR A 1 198 ? 47.118 4.833 -80.696 1.00 96.19 198 THR A N 1
ATOM 1562 C CA . THR A 1 198 ? 47.442 6.037 -81.480 1.00 96.19 198 THR A CA 1
ATOM 1563 C C . THR A 1 198 ? 48.949 6.302 -81.493 1.00 96.19 198 THR A C 1
ATOM 1565 O O . THR A 1 198 ? 49.518 6.590 -82.547 1.00 96.19 198 THR A O 1
ATOM 1568 N N . GLY A 1 199 ? 49.623 6.154 -80.348 1.00 96.56 199 GLY A N 1
ATOM 1569 C CA . GLY A 1 199 ? 51.077 6.289 -80.235 1.00 96.56 199 GLY A CA 1
ATOM 1570 C C . GLY A 1 199 ? 51.833 5.249 -81.062 1.00 96.56 199 GLY A C 1
ATOM 1571 O O . GLY A 1 199 ? 52.730 5.607 -81.825 1.00 96.56 199 GLY A O 1
ATOM 1572 N N . ALA A 1 200 ? 51.427 3.978 -80.985 1.00 95.75 200 ALA A N 1
ATOM 1573 C CA . ALA A 1 200 ? 51.986 2.912 -81.815 1.00 95.75 200 ALA A CA 1
ATOM 1574 C C . ALA A 1 200 ? 51.764 3.180 -83.314 1.00 95.75 200 ALA A C 1
ATOM 1576 O O . ALA A 1 200 ? 52.704 3.081 -84.100 1.00 95.75 200 ALA A O 1
ATOM 1577 N N . GLY A 1 201 ? 50.554 3.590 -83.709 1.00 96.00 201 GLY A N 1
ATOM 1578 C CA . GLY A 1 201 ? 50.244 3.965 -85.091 1.00 96.00 201 GLY A CA 1
ATOM 1579 C C . GLY A 1 201 ? 51.102 5.130 -85.596 1.00 96.00 201 GLY A C 1
ATOM 1580 O O . GLY A 1 201 ? 51.616 5.081 -86.711 1.00 96.00 201 GLY A O 1
ATOM 1581 N N . THR A 1 202 ? 51.328 6.142 -84.755 1.00 96.38 202 THR A N 1
ATOM 1582 C CA . THR A 1 202 ? 52.169 7.307 -85.079 1.00 96.38 202 THR A CA 1
ATOM 1583 C C . THR A 1 202 ? 53.634 6.907 -85.269 1.00 96.38 202 THR A C 1
ATOM 1585 O O . THR A 1 202 ? 54.270 7.355 -86.218 1.00 96.38 202 THR A O 1
ATOM 1588 N N . LEU A 1 203 ? 54.164 6.024 -84.414 1.00 95.50 203 LEU A N 1
ATOM 1589 C CA . LEU A 1 203 ? 55.521 5.480 -84.544 1.00 95.50 203 LEU A CA 1
ATOM 1590 C C . LEU A 1 203 ? 55.706 4.695 -85.847 1.00 95.50 203 LEU A C 1
ATOM 1592 O O . LEU A 1 203 ? 56.701 4.895 -86.540 1.00 95.50 203 LEU A O 1
ATOM 1596 N N . ILE A 1 204 ? 54.742 3.837 -86.199 1.00 94.94 204 ILE A N 1
ATOM 1597 C CA . ILE A 1 204 ? 54.771 3.072 -87.454 1.00 94.94 204 ILE A CA 1
ATOM 1598 C C . ILE A 1 204 ? 54.768 4.023 -88.655 1.00 94.94 204 ILE A C 1
ATOM 1600 O O . ILE A 1 204 ? 55.598 3.880 -89.550 1.00 94.94 204 ILE A O 1
ATOM 1604 N N . LEU A 1 205 ? 53.873 5.016 -88.664 1.00 93.69 205 LEU A N 1
ATOM 1605 C CA . LEU A 1 205 ? 53.811 6.018 -89.731 1.00 93.69 205 LEU A CA 1
ATOM 1606 C C . LEU A 1 205 ? 55.113 6.824 -89.838 1.00 93.69 205 LEU A C 1
ATOM 1608 O O . LEU A 1 205 ? 55.604 7.036 -90.944 1.00 93.69 205 LEU A O 1
ATOM 1612 N N . GLY A 1 206 ? 55.702 7.223 -88.708 1.00 95.50 206 GLY A N 1
ATOM 1613 C CA . GLY A 1 206 ? 56.999 7.899 -88.672 1.00 95.50 206 GLY A CA 1
ATOM 1614 C C . GLY A 1 206 ? 58.137 7.037 -89.226 1.00 95.50 206 GLY A C 1
ATOM 1615 O O . GLY A 1 206 ? 58.959 7.537 -89.988 1.00 95.50 206 GLY A O 1
ATOM 1616 N N . TYR A 1 207 ? 58.161 5.738 -88.908 1.00 94.81 207 TYR A N 1
ATOM 1617 C CA . TYR A 1 207 ? 59.148 4.802 -89.455 1.00 94.81 207 TYR A CA 1
ATOM 1618 C C . TYR A 1 207 ? 59.007 4.638 -90.972 1.00 94.81 207 TYR A C 1
ATOM 1620 O O . TYR A 1 207 ? 60.002 4.707 -91.688 1.00 94.81 207 TYR A O 1
ATOM 1628 N N . VAL A 1 208 ? 57.776 4.470 -91.469 1.00 94.31 208 VAL A N 1
ATOM 1629 C CA . VAL A 1 208 ? 57.506 4.382 -92.913 1.00 94.31 208 VAL A CA 1
ATOM 1630 C C . VAL A 1 208 ? 57.935 5.664 -93.628 1.00 94.31 208 VAL A C 1
ATOM 1632 O O . VAL A 1 208 ? 58.550 5.583 -94.684 1.00 94.31 208 VAL A O 1
ATOM 1635 N N . HIS A 1 209 ? 57.656 6.835 -93.049 1.00 92.25 209 HIS A N 1
ATOM 1636 C CA . HIS A 1 209 ? 58.074 8.119 -93.614 1.00 92.25 209 HIS A CA 1
ATOM 1637 C C . HIS A 1 209 ? 59.595 8.318 -93.603 1.00 92.25 209 HIS A C 1
ATOM 1639 O O . HIS A 1 209 ? 60.124 8.927 -94.515 1.00 92.25 209 HIS A O 1
ATOM 1645 N N . PHE A 1 210 ? 60.306 7.813 -92.592 1.00 92.62 210 PHE A N 1
ATOM 1646 C CA . PHE A 1 210 ? 61.771 7.874 -92.557 1.00 92.62 210 PHE A CA 1
ATOM 1647 C C . PHE A 1 210 ? 62.430 6.928 -93.575 1.00 92.62 210 PHE A C 1
ATOM 1649 O O . PHE A 1 210 ? 63.550 7.182 -94.011 1.00 92.62 210 PHE A O 1
ATOM 1656 N N . LEU A 1 211 ? 61.764 5.821 -93.922 1.00 89.38 211 LEU A N 1
ATOM 1657 C CA . LEU A 1 211 ? 62.291 4.805 -94.835 1.00 89.38 211 LEU A CA 1
ATOM 1658 C C . LEU A 1 211 ? 62.055 5.126 -96.325 1.00 89.38 211 LEU A C 1
ATOM 1660 O O . LEU A 1 211 ? 62.779 4.588 -97.163 1.00 89.38 211 LEU A O 1
ATOM 1664 N N . HIS A 1 212 ? 61.048 5.945 -96.650 1.00 77.25 212 HIS A N 1
ATOM 1665 C CA . HIS A 1 212 ? 60.699 6.365 -98.014 1.00 77.25 212 HIS A CA 1
ATOM 1666 C C . HIS A 1 212 ? 61.281 7.743 -98.337 1.00 77.25 212 HIS A C 1
ATOM 1668 O O . HIS A 1 212 ? 61.937 7.854 -99.395 1.00 77.25 212 HIS A O 1
#

pLDDT: mean 83.31, std 19.41, range [35.28, 98.5]